Protein AF-A0A7R8ZXK1-F1 (afdb_monomer_lite)

InterPro domains:
  IPR000630 Small ribosomal subunit protein uS8 [MF_01302_B] (2-132)
  IPR000630 Small ribosomal subunit protein uS8 [NF001109] (1-127)
  IPR000630 Small ribosomal subunit protein uS8 [PF00410] (5-125)
  IPR000702 Large ribosomal subunit protein uL6-like [PTHR11655] (122-286)
  IPR002358 Large ribosomal subunit protein uL6, conserved site [PS00525] (265-273)
  IPR019906 Large ribosomal subunit protein uL6, bacteria [PR00059] (183-208)
  IPR019906 Large ribosomal subunit protein uL6, bacteria [PR00059] (211-227)
  IPR019906 Large ribosomal subunit protein uL6, bacteria [PR00059] (252-273)
  IPR019906 Large ribosomal subunit protein uL6, bacteria [TIGR03654] (122-287)
  IPR020040 Large ribosomal subunit protein uL6, alpha-beta domain [PF00347] (203-275)
  IPR035987 Small ribosomal subunit protein uS8 superfamily [SSF56047] (2-124)
  IPR036789 Large ribosomal subunit protein uL6-like, alpha-beta domain superfamily [G3DSA:3.90.930.12] (129-194)
  IPR036789 Large ribosomal subunit protein uL6-like, alpha-beta domain superfamily [G3DSA:3.90.930.12] (195-290)
  IPR036789 Large ribosomal subunit protein uL6-like, alpha-beta domain superfamily [SSF56053] (125-194)
  IPR036789 Large 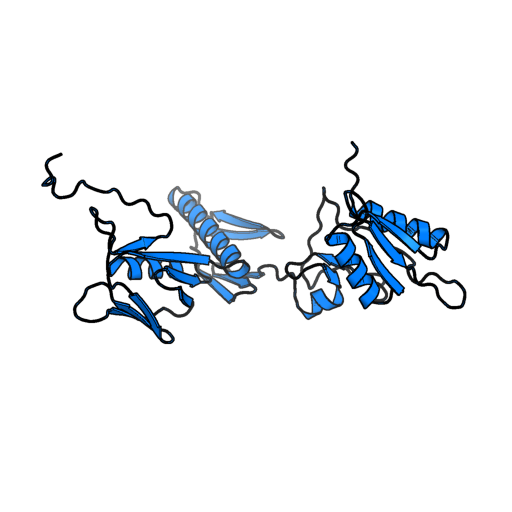ribosomal subunit protein uL6-like, alpha-beta domain superfamily [SSF56053] (195-287)
  IPR047863 Small ribosomal subunit protein uS8, conserved site [PS00053] (102-119)

Foldseek 3Di:
DPPDDQVQVVQVQVVVCLVVLPQKGKGFDDPQVVLVLVQCVVVPQFVDWDWAPPDPRTIIMTGGDADPVRHHSDPDDDDDADPVRGDADFLVGDDDDPNPPDWDWDQFPVGIHTSVVCNVVSGRFQWDWDDDFQWIWTAADQGIDIDRADPQWDWDDDPPDIDIDGPDDDPVSVVSSVVVVVQVVLLNCLRYPWDKWKKFADDDVWWWDDDPQWIWTDQPDPDTDIDGQDPFWDWDDDTRMIMITGSHPVSSVVSLVVQCVVFPQDQARRGGMDTVPDDRNHDHDPPPDDD

Radius of gyration: 28.21 Å; chains: 1; bounding box: 65×59×90 Å

Secondary structure (DSSP, 8-state):
-----HHHHHHHHHHHHHHHT-SEEEEE--HHHHHHHHHHHHTTSEEEEEEE--SSS-EEEEEE-B-TTS-BS-------SBTTB-----GGGPPPSGGGTS--EEEETTEEEEHHHHHHHTTT-PPEEEEETTEEEEEETTEEEEEEPPTTEEEEEETTEEEEEESS--HHHHHHHHHHHHHHHHHHHHHHT-EEEEEEEESTT-EEEEETTEEEEESS-SS-EEEEPPTTEEEEEETTEEEEEES-HHHHHHHHHHHHHHSPPPTTT--EEEETTPPP-PPP-------

pLDDT: mean 86.41, std 9.02, range [41.22, 95.56]

Structure (mmCIF, N/CA/C/O backbone):
data_AF-A0A7R8ZXK1-F1
#
_entry.id   AF-A0A7R8ZXK1-F1
#
loop_
_atom_site.group_PDB
_atom_site.id
_atom_site.type_symbol
_atom_site.label_atom_id
_atom_site.label_alt_id
_atom_site.label_comp_id
_atom_site.label_asym_id
_atom_site.label_entity_id
_atom_site.label_seq_id
_atom_site.pdbx_PDB_ins_code
_atom_site.Cartn_x
_atom_site.Cartn_y
_atom_site.Cartn_z
_atom_site.occupancy
_atom_site.B_iso_or_equiv
_atom_site.auth_seq_id
_atom_site.auth_comp_id
_atom_site.auth_asym_id
_atom_site.auth_atom_id
_atom_site.pdbx_PDB_model_num
ATOM 1 N N . MET A 1 1 ? 36.211 -1.590 -0.448 1.00 42.12 1 MET A N 1
ATOM 2 C CA . MET A 1 1 ? 35.790 -2.501 -1.535 1.00 42.12 1 MET A CA 1
ATOM 3 C C . MET A 1 1 ? 34.908 -1.707 -2.474 1.00 42.12 1 MET A C 1
ATOM 5 O O . MET A 1 1 ? 33.928 -1.139 -2.007 1.00 42.12 1 MET A O 1
ATOM 9 N N . SER A 1 2 ? 35.313 -1.549 -3.735 1.00 42.03 2 SER A N 1
ATOM 10 C CA . SER A 1 2 ? 34.561 -0.763 -4.714 1.00 42.03 2 SER A CA 1
ATOM 11 C C . SER A 1 2 ? 33.146 -1.324 -4.837 1.00 42.03 2 SER A C 1
ATOM 13 O O . SER A 1 2 ? 32.947 -2.533 -4.950 1.00 42.03 2 SER A O 1
ATOM 15 N N . MET A 1 3 ? 32.162 -0.432 -4.748 1.00 53.91 3 MET A N 1
ATOM 16 C CA . MET A 1 3 ? 30.736 -0.720 -4.859 1.00 53.91 3 MET A CA 1
ATOM 17 C C . MET A 1 3 ? 30.425 -1.121 -6.312 1.00 53.91 3 MET A C 1
ATOM 19 O O . MET A 1 3 ? 29.898 -0.333 -7.091 1.00 53.91 3 MET A O 1
ATOM 23 N N . SER A 1 4 ? 30.862 -2.320 -6.706 1.00 69.69 4 SER A N 1
ATOM 24 C CA . SER A 1 4 ? 30.643 -2.879 -8.036 1.00 69.69 4 SER A CA 1
ATOM 25 C C . SER A 1 4 ? 29.190 -3.297 -8.150 1.00 69.69 4 SER A C 1
ATOM 27 O O . SER A 1 4 ? 28.673 -4.078 -7.353 1.00 69.69 4 SER A O 1
ATOM 29 N N . ASP A 1 5 ? 28.516 -2.718 -9.126 1.00 83.19 5 ASP A N 1
ATOM 30 C CA . ASP A 1 5 ? 27.100 -2.899 -9.343 1.00 83.19 5 ASP A CA 1
ATOM 31 C C . ASP A 1 5 ? 26.813 -4.294 -9.948 1.00 83.19 5 ASP A C 1
ATOM 33 O O . ASP A 1 5 ? 27.159 -4.535 -11.111 1.00 83.19 5 ASP A O 1
ATOM 37 N N . PRO A 1 6 ? 26.167 -5.231 -9.218 1.00 86.44 6 PRO A N 1
ATOM 38 C CA . PRO A 1 6 ? 26.152 -6.648 -9.593 1.00 86.44 6 PRO A CA 1
ATOM 39 C C . PRO A 1 6 ? 25.502 -6.959 -10.945 1.00 86.44 6 PRO A C 1
ATOM 41 O O . PRO A 1 6 ? 25.914 -7.911 -11.609 1.00 86.44 6 PRO A O 1
ATOM 44 N N . LEU A 1 7 ? 24.489 -6.192 -11.378 1.00 89.50 7 LEU A N 1
ATOM 45 C CA . LEU A 1 7 ? 23.907 -6.396 -12.715 1.00 89.50 7 LEU A CA 1
ATOM 46 C C . LEU A 1 7 ? 24.786 -5.779 -13.804 1.00 89.50 7 LEU A C 1
ATOM 48 O O . LEU A 1 7 ? 24.830 -6.309 -14.903 1.00 89.50 7 LEU A O 1
ATOM 52 N N . ALA A 1 8 ? 25.507 -4.688 -13.523 1.00 89.69 8 ALA A N 1
ATOM 53 C CA . ALA A 1 8 ? 26.425 -4.121 -14.510 1.00 89.69 8 ALA A CA 1
ATOM 54 C C . ALA A 1 8 ? 27.572 -5.102 -14.807 1.00 89.69 8 ALA A C 1
ATOM 56 O O . ALA A 1 8 ? 27.928 -5.276 -15.971 1.00 89.69 8 ALA A O 1
ATOM 57 N N . ASP A 1 9 ? 28.072 -5.803 -13.781 1.00 90.81 9 ASP A N 1
ATOM 58 C CA . ASP A 1 9 ? 29.024 -6.911 -13.938 1.00 90.81 9 ASP A CA 1
ATOM 59 C C . ASP A 1 9 ? 28.447 -8.029 -14.824 1.00 90.81 9 ASP A C 1
ATOM 61 O O . ASP A 1 9 ? 29.069 -8.407 -15.814 1.00 90.81 9 ASP A O 1
ATOM 65 N N . MET A 1 10 ? 27.213 -8.482 -14.558 1.00 92.75 10 MET A N 1
ATOM 66 C CA . MET A 1 10 ? 26.534 -9.490 -15.389 1.00 92.75 10 MET A CA 1
ATOM 67 C C . MET A 1 10 ? 26.476 -9.084 -16.870 1.00 92.75 10 MET A C 1
ATOM 69 O O . MET A 1 10 ? 26.880 -9.857 -17.738 1.00 92.75 10 MET A O 1
ATOM 73 N N . LEU A 1 11 ? 26.001 -7.870 -17.168 1.00 92.81 11 LEU A N 1
ATOM 74 C CA . LEU A 1 11 ? 25.864 -7.396 -18.550 1.00 92.81 11 LEU A CA 1
ATOM 75 C C . LEU A 1 11 ? 27.229 -7.223 -19.230 1.00 92.81 11 LEU A C 1
ATOM 77 O O . LEU A 1 11 ? 27.359 -7.488 -20.423 1.00 92.81 11 LEU A O 1
ATOM 81 N N . THR A 1 12 ? 28.251 -6.810 -18.477 1.00 92.56 12 THR A N 1
ATOM 82 C CA . THR A 1 12 ? 29.617 -6.655 -18.9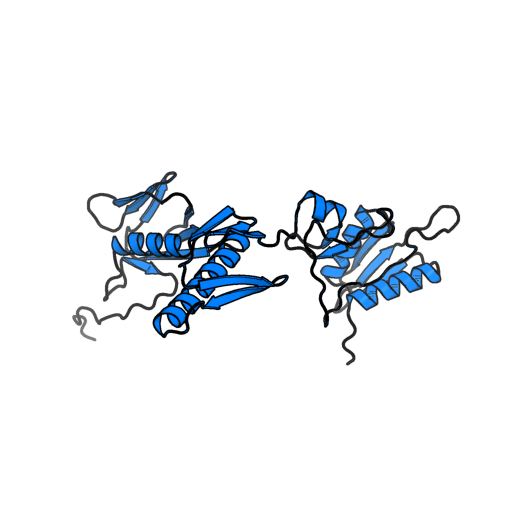96 1.00 92.56 12 THR A CA 1
ATOM 83 C C . THR A 1 12 ? 30.236 -8.010 -19.332 1.00 92.56 12 THR A C 1
ATOM 85 O O . THR A 1 12 ? 30.806 -8.159 -20.408 1.00 92.56 12 THR A O 1
ATOM 88 N N . ARG A 1 13 ? 30.067 -9.024 -18.472 1.00 93.44 13 ARG A N 1
ATOM 89 C CA . ARG A 1 13 ? 30.531 -10.394 -18.749 1.00 93.44 13 ARG A CA 1
ATOM 90 C C . ARG A 1 13 ? 29.870 -10.984 -19.989 1.00 93.44 13 ARG A C 1
ATOM 92 O O . ARG A 1 13 ? 30.569 -11.543 -20.825 1.00 93.44 13 ARG A O 1
ATOM 99 N N . ILE A 1 14 ? 28.555 -10.806 -20.140 1.00 93.69 14 ILE A N 1
ATOM 100 C CA . ILE A 1 14 ? 27.822 -11.244 -21.338 1.00 93.69 14 ILE A CA 1
ATOM 101 C C . ILE A 1 14 ? 28.360 -10.527 -22.581 1.00 93.69 14 ILE A C 1
ATOM 103 O O . ILE A 1 14 ? 28.681 -11.183 -23.566 1.00 93.69 14 ILE A O 1
ATOM 107 N N . ARG A 1 15 ? 28.526 -9.199 -22.533 1.00 93.50 15 ARG A N 1
ATOM 108 C CA . ARG A 1 15 ? 29.061 -8.420 -23.661 1.00 93.50 15 ARG A CA 1
ATOM 109 C C . ARG A 1 15 ? 30.454 -8.895 -24.079 1.00 93.50 15 ARG A C 1
ATOM 111 O O . ARG A 1 15 ? 30.697 -9.107 -25.263 1.00 93.50 15 ARG A O 1
ATOM 118 N N . ASN A 1 16 ? 31.352 -9.084 -23.114 1.00 93.69 16 ASN A N 1
ATOM 119 C CA . ASN A 1 16 ? 32.718 -9.532 -23.379 1.00 93.69 16 ASN A CA 1
ATOM 120 C C . ASN A 1 16 ? 32.738 -10.957 -23.945 1.00 93.69 16 ASN A C 1
ATOM 122 O O . ASN A 1 16 ? 33.477 -11.232 -24.886 1.00 93.69 16 ASN A O 1
ATOM 126 N N . ALA A 1 17 ? 31.900 -11.849 -23.416 1.00 91.62 17 ALA A N 1
ATOM 127 C CA . ALA A 1 17 ? 31.787 -13.213 -23.914 1.00 91.62 17 ALA A CA 1
ATOM 128 C C . ALA A 1 17 ? 31.248 -13.279 -25.346 1.00 91.62 17 ALA A C 1
ATOM 130 O O . ALA A 1 17 ? 31.768 -14.053 -26.143 1.00 91.62 17 ALA A O 1
ATOM 131 N N . VAL A 1 18 ? 30.272 -12.435 -25.695 1.00 92.06 18 VAL A N 1
ATOM 132 C CA . VAL A 1 18 ? 29.771 -12.315 -27.073 1.00 92.06 18 VAL A CA 1
ATOM 133 C C . VAL A 1 18 ? 30.869 -11.807 -28.012 1.00 92.06 18 VAL A C 1
ATOM 135 O O . VAL A 1 18 ? 31.038 -12.348 -29.101 1.00 92.06 18 VAL A O 1
ATOM 138 N N . MET A 1 19 ? 31.656 -10.815 -27.581 1.00 89.12 19 MET A N 1
ATOM 139 C CA . MET A 1 19 ? 32.766 -10.268 -28.372 1.00 89.12 19 MET A CA 1
ATOM 140 C C . MET A 1 19 ? 33.849 -11.318 -28.670 1.00 89.12 19 MET A C 1
ATOM 142 O O . MET A 1 19 ? 34.399 -11.340 -29.767 1.00 89.12 19 MET A O 1
ATOM 146 N N . VAL A 1 20 ? 34.128 -12.202 -27.707 1.00 90.50 20 VAL A N 1
ATOM 147 C CA . VAL A 1 20 ? 35.114 -13.295 -27.830 1.00 90.50 20 VAL A CA 1
ATOM 148 C C . VAL A 1 20 ? 34.492 -14.586 -28.401 1.00 90.50 20 VAL A C 1
ATOM 150 O O . VAL A 1 20 ? 35.210 -15.532 -28.705 1.00 90.50 20 VAL A O 1
ATOM 153 N N . LYS A 1 21 ? 33.169 -14.615 -28.618 1.00 88.75 21 LYS A N 1
ATOM 154 C CA . LYS A 1 21 ? 32.380 -15.764 -29.104 1.00 88.75 21 LYS A CA 1
ATOM 155 C C . LYS A 1 21 ? 32.416 -17.003 -28.200 1.00 88.75 21 LYS A C 1
ATOM 157 O O . LYS A 1 21 ? 32.435 -18.131 -28.685 1.00 88.75 21 LYS A O 1
ATOM 162 N N . PHE A 1 22 ? 32.394 -16.817 -26.882 1.00 90.88 22 PHE A N 1
ATOM 163 C CA . PHE A 1 22 ? 32.249 -17.946 -25.959 1.00 90.88 22 PHE A CA 1
ATOM 164 C C . PHE A 1 22 ? 30.826 -18.499 -25.940 1.00 90.88 22 PHE A C 1
ATOM 166 O O . PHE A 1 22 ? 29.850 -17.754 -25.995 1.00 90.88 22 PHE A O 1
ATOM 173 N N . GLU A 1 23 ? 30.703 -19.816 -25.799 1.00 90.38 23 GLU A N 1
ATOM 174 C CA . GLU A 1 23 ? 29.407 -20.501 -25.719 1.00 90.38 23 GLU A CA 1
ATOM 175 C C . GLU A 1 23 ? 28.757 -20.373 -24.337 1.00 90.38 23 GLU A C 1
ATOM 177 O O . GLU A 1 23 ? 27.533 -20.367 -24.225 1.00 90.38 23 GLU A O 1
ATOM 182 N N . ARG A 1 24 ? 29.563 -20.222 -23.278 1.00 93.88 24 ARG A N 1
ATOM 183 C CA . ARG A 1 24 ? 29.101 -20.194 -21.886 1.00 93.88 24 ARG A CA 1
ATOM 184 C C . ARG A 1 24 ? 29.724 -19.049 -21.095 1.00 93.88 24 ARG A C 1
ATOM 186 O O . ARG A 1 24 ? 30.901 -18.735 -21.258 1.00 93.88 24 ARG A O 1
ATOM 193 N N . VAL A 1 25 ? 28.932 -18.464 -20.196 1.00 93.94 25 VAL A N 1
ATOM 194 C CA . VAL A 1 25 ? 29.355 -17.412 -19.261 1.00 93.94 25 VAL A CA 1
ATOM 195 C C . VAL A 1 25 ? 28.939 -17.765 -17.844 1.00 93.94 25 VAL A C 1
ATOM 197 O O . VAL A 1 25 ? 27.758 -17.995 -17.591 1.00 93.94 25 VAL A O 1
ATOM 200 N N . ASP A 1 26 ? 29.891 -17.725 -16.916 1.00 92.75 26 ASP A N 1
ATOM 201 C CA . ASP A 1 26 ? 29.647 -17.985 -15.498 1.00 92.75 26 ASP A CA 1
ATOM 202 C C . ASP A 1 26 ? 29.669 -16.686 -14.674 1.00 92.75 26 ASP A C 1
ATOM 204 O O . ASP A 1 26 ? 30.560 -15.830 -14.782 1.00 92.75 26 ASP A O 1
ATOM 208 N N . ILE A 1 27 ? 28.634 -16.509 -13.853 1.00 92.81 27 ILE A N 1
ATOM 209 C CA . ILE A 1 27 ? 28.341 -15.270 -13.126 1.00 92.81 27 ILE A CA 1
ATOM 210 C C . ILE A 1 27 ? 27.901 -15.624 -11.696 1.00 92.81 27 ILE A C 1
ATOM 212 O O . ILE A 1 27 ? 27.159 -16.584 -11.523 1.00 92.81 27 ILE A O 1
ATOM 216 N N . PRO A 1 28 ? 28.264 -14.853 -10.654 1.00 91.56 28 PRO A N 1
ATOM 217 C CA . PRO A 1 28 ? 27.752 -15.090 -9.302 1.00 91.56 28 PRO A CA 1
ATOM 218 C C . PRO A 1 28 ? 26.224 -14.981 -9.246 1.00 91.56 28 PRO A C 1
ATOM 220 O O . PRO A 1 28 ? 25.661 -14.001 -9.765 1.00 91.56 28 PRO A O 1
ATOM 223 N N . LYS A 1 29 ? 25.564 -15.956 -8.610 1.00 91.81 29 LYS A N 1
ATOM 224 C CA . LYS A 1 29 ? 24.100 -16.051 -8.527 1.00 91.81 29 LYS A CA 1
ATOM 225 C C . LYS A 1 29 ? 23.507 -14.876 -7.739 1.00 91.81 29 LYS A C 1
ATOM 227 O O . LYS A 1 29 ? 24.046 -14.390 -6.751 1.00 91.81 29 LYS A O 1
ATOM 232 N N . SER A 1 30 ? 22.363 -14.391 -8.213 1.00 90.50 30 SER A N 1
ATOM 233 C CA . SER A 1 30 ? 21.513 -13.405 -7.539 1.00 90.50 30 SER A CA 1
ATOM 234 C C . SER A 1 30 ? 20.100 -13.538 -8.097 1.00 90.50 30 SER A C 1
ATOM 236 O O . SER A 1 30 ? 19.951 -13.734 -9.302 1.00 90.50 30 SER A O 1
ATOM 238 N N . ASN A 1 31 ? 19.070 -13.397 -7.259 1.00 89.75 31 ASN A N 1
ATOM 239 C CA . ASN A 1 31 ? 17.670 -13.569 -7.674 1.00 89.75 31 ASN A CA 1
ATOM 240 C C . ASN A 1 31 ? 17.313 -12.686 -8.879 1.00 89.75 31 ASN A C 1
ATOM 242 O O . ASN A 1 31 ? 16.729 -13.156 -9.848 1.00 89.75 31 ASN A O 1
ATOM 246 N N . THR A 1 32 ? 17.761 -11.428 -8.875 1.00 90.44 32 THR A N 1
ATOM 247 C CA . THR A 1 32 ? 17.543 -10.494 -9.988 1.00 90.44 32 THR A CA 1
ATOM 248 C C . THR A 1 32 ? 18.235 -10.954 -11.277 1.00 90.44 32 THR A C 1
ATOM 250 O O . THR A 1 32 ? 17.675 -10.804 -12.356 1.00 90.44 32 THR A O 1
ATOM 253 N N . LYS A 1 33 ? 19.437 -11.545 -11.190 1.00 92.25 33 LYS A N 1
ATOM 254 C CA . LYS A 1 33 ? 20.168 -12.064 -12.362 1.00 92.25 33 LYS A CA 1
ATOM 255 C C . LYS A 1 33 ? 19.504 -13.313 -12.942 1.00 92.25 33 LYS A C 1
ATOM 257 O O . LYS A 1 33 ? 19.451 -13.457 -14.158 1.00 92.25 33 LYS A O 1
ATOM 262 N N . VAL A 1 34 ? 18.992 -14.188 -12.075 1.00 93.50 34 VAL A N 1
ATOM 263 C CA . VAL A 1 34 ? 18.250 -15.393 -12.477 1.00 93.50 34 VAL A CA 1
ATOM 264 C C . VAL A 1 34 ? 16.970 -15.004 -13.215 1.00 93.50 34 VAL A C 1
ATOM 266 O O . VAL A 1 34 ? 16.707 -15.535 -14.288 1.00 93.50 34 VAL A O 1
ATOM 269 N N . GLU A 1 35 ? 16.226 -14.021 -12.704 1.00 93.44 35 GLU A N 1
ATOM 270 C CA . GLU A 1 35 ? 15.028 -13.501 -13.375 1.00 93.44 35 GLU A CA 1
ATOM 271 C C . GLU A 1 35 ? 15.343 -12.842 -14.727 1.00 93.44 35 GLU A C 1
ATOM 273 O O . GLU A 1 35 ? 14.633 -13.065 -15.702 1.00 93.44 35 GLU A O 1
ATOM 278 N N . ILE A 1 36 ? 16.443 -12.089 -14.839 1.00 93.94 36 ILE A N 1
ATOM 279 C CA . ILE A 1 36 ? 16.880 -11.545 -16.137 1.00 93.94 36 ILE A CA 1
ATOM 280 C C . ILE A 1 36 ? 17.239 -12.675 -17.111 1.00 93.94 36 ILE A C 1
ATOM 282 O O . ILE A 1 36 ? 16.862 -12.612 -18.278 1.00 93.94 36 ILE A O 1
ATOM 286 N N . ALA A 1 37 ? 17.935 -13.720 -16.653 1.00 93.88 37 ALA A N 1
ATOM 287 C CA . ALA A 1 37 ? 18.256 -14.877 -17.490 1.00 93.88 37 ALA A CA 1
ATOM 288 C C . ALA A 1 37 ? 16.991 -15.624 -17.949 1.00 93.88 37 ALA A C 1
ATOM 290 O O . ALA A 1 37 ? 16.919 -16.037 -19.106 1.00 93.88 37 ALA A O 1
ATOM 291 N N . ARG A 1 38 ? 15.966 -15.727 -17.090 1.00 95.19 38 ARG A N 1
ATOM 292 C CA . ARG A 1 38 ? 14.646 -16.256 -17.462 1.00 95.19 38 ARG A CA 1
ATOM 293 C C . ARG A 1 38 ? 14.036 -15.462 -18.615 1.00 95.19 38 ARG A C 1
ATOM 295 O O . ARG A 1 38 ? 13.711 -16.055 -19.639 1.00 95.19 38 ARG A O 1
ATOM 302 N N . VAL A 1 39 ? 13.968 -14.136 -18.486 1.00 93.56 39 VAL A N 1
ATOM 303 C CA . VAL A 1 39 ? 13.417 -13.251 -19.528 1.00 93.56 39 VAL A CA 1
ATOM 304 C C . VAL A 1 39 ? 14.212 -13.350 -20.837 1.00 93.56 39 VAL A C 1
ATOM 306 O O . VAL A 1 39 ? 13.626 -13.463 -21.909 1.00 93.56 39 VAL A O 1
ATOM 309 N N . LEU A 1 40 ? 15.548 -13.376 -20.771 1.00 93.62 40 LEU A N 1
ATOM 310 C CA . LEU A 1 40 ? 16.394 -13.528 -21.963 1.00 93.62 40 LEU A CA 1
ATOM 311 C C . LEU A 1 40 ? 16.172 -14.867 -22.682 1.00 93.62 40 LEU A C 1
ATOM 313 O O . LEU A 1 40 ? 16.288 -14.926 -23.907 1.00 93.62 40 LEU A O 1
ATOM 317 N N . LYS A 1 41 ? 15.879 -15.938 -21.935 1.00 94.56 41 LYS A N 1
ATOM 318 C CA . LYS A 1 41 ? 15.564 -17.257 -22.496 1.00 94.56 41 LYS A CA 1
ATOM 319 C C . LYS A 1 41 ? 14.180 -17.268 -23.144 1.00 94.56 41 LYS A C 1
ATOM 321 O O . LYS A 1 41 ? 14.045 -17.792 -24.243 1.00 94.56 41 LYS A O 1
ATOM 326 N N . GLU A 1 42 ? 13.178 -16.697 -22.478 1.00 92.38 42 GLU A N 1
ATOM 327 C CA . GLU A 1 42 ? 11.798 -16.608 -22.983 1.00 92.38 42 GLU A CA 1
ATOM 328 C C . GLU A 1 42 ? 11.727 -15.850 -24.316 1.00 92.38 42 GLU A C 1
ATOM 330 O O . GLU A 1 42 ? 11.073 -16.307 -25.248 1.00 92.38 42 GLU A O 1
ATOM 335 N N . GLU A 1 43 ? 12.474 -14.754 -24.441 1.00 90.69 43 GLU A N 1
ATOM 336 C CA . GLU A 1 43 ? 12.566 -13.959 -25.675 1.00 90.69 43 GLU A CA 1
ATOM 337 C C . GLU A 1 43 ? 13.559 -14.550 -26.705 1.00 90.69 43 GLU A C 1
ATOM 339 O O . GLU A 1 43 ? 13.720 -14.026 -27.805 1.00 90.69 43 GLU A O 1
ATOM 344 N N . GLY A 1 44 ? 14.236 -15.657 -26.375 1.00 90.75 44 GLY A N 1
ATOM 345 C CA . GLY A 1 44 ? 15.072 -16.417 -27.310 1.00 90.75 44 GLY A CA 1
ATOM 346 C C . GLY A 1 44 ? 16.461 -15.837 -27.607 1.00 90.75 44 GLY A C 1
ATOM 347 O O . GLY A 1 44 ? 17.078 -16.248 -28.597 1.00 90.75 44 GLY A O 1
ATOM 348 N N . TYR A 1 45 ? 16.964 -14.926 -26.764 1.00 91.19 45 TYR A N 1
ATOM 349 C CA . TYR A 1 45 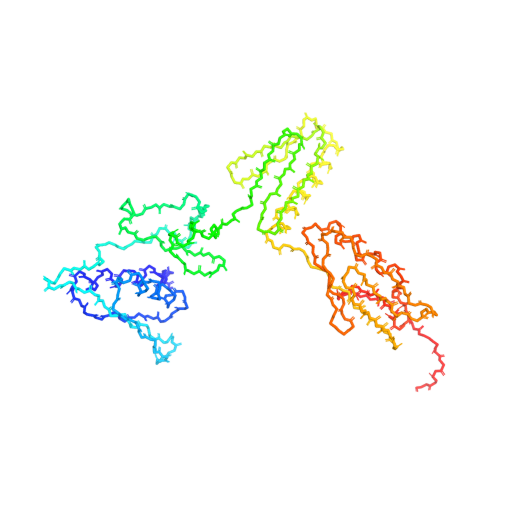? 18.308 -14.334 -26.873 1.00 91.19 45 TYR A CA 1
ATOM 350 C C . TYR A 1 45 ? 19.423 -15.258 -26.361 1.00 91.19 45 TYR A C 1
ATOM 352 O O . TYR A 1 45 ? 20.572 -15.133 -26.785 1.00 91.19 45 TYR A O 1
ATOM 360 N N . ILE A 1 46 ? 19.096 -16.186 -25.458 1.00 93.94 46 ILE A N 1
ATOM 361 C CA . ILE A 1 46 ? 20.012 -17.215 -24.942 1.00 93.94 46 ILE A CA 1
ATOM 362 C C . ILE A 1 46 ? 19.412 -18.608 -25.155 1.00 93.94 46 ILE A C 1
ATOM 364 O O . ILE A 1 46 ? 18.192 -18.749 -25.235 1.00 93.94 46 ILE A O 1
ATOM 368 N N . ASN A 1 47 ? 20.253 -19.641 -25.230 1.00 93.00 47 ASN A N 1
ATOM 369 C CA . ASN A 1 47 ? 19.780 -21.021 -25.391 1.00 93.00 47 ASN A CA 1
ATOM 370 C C . ASN A 1 47 ? 19.220 -21.562 -24.075 1.00 93.00 47 ASN A C 1
ATOM 372 O O . ASN A 1 47 ? 18.089 -22.049 -23.999 1.00 93.00 47 ASN A O 1
ATOM 376 N N . SER A 1 48 ? 20.018 -21.469 -23.013 1.00 94.19 48 SER A N 1
ATOM 377 C CA . SER A 1 48 ? 19.633 -21.948 -21.695 1.00 94.19 48 SER A CA 1
ATOM 378 C C . SER A 1 48 ? 20.419 -21.239 -20.590 1.00 94.19 48 SER A C 1
ATOM 380 O O . SER A 1 48 ? 21.386 -20.518 -20.842 1.00 94.19 48 SER A O 1
ATOM 382 N N . TYR A 1 49 ? 19.976 -21.418 -19.349 1.00 95.56 49 TYR A N 1
ATOM 383 C CA . TYR A 1 49 ? 20.746 -21.043 -18.171 1.00 95.56 49 TYR A CA 1
ATOM 384 C C . TYR A 1 49 ? 20.626 -22.145 -17.120 1.00 95.56 49 TYR A C 1
ATOM 386 O O . TYR A 1 49 ? 19.598 -22.823 -17.030 1.00 95.56 49 TYR A O 1
ATOM 394 N N . ARG A 1 50 ? 21.677 -22.320 -16.320 1.00 94.44 50 ARG A N 1
ATOM 395 C CA . ARG A 1 50 ? 21.731 -23.259 -15.198 1.00 94.44 50 ARG A CA 1
ATOM 396 C C . ARG A 1 50 ? 22.112 -22.516 -13.929 1.00 94.44 50 ARG A C 1
ATOM 398 O O . ARG A 1 50 ? 22.971 -21.637 -13.947 1.00 94.44 50 ARG A O 1
ATOM 405 N N . VAL A 1 51 ? 21.469 -22.886 -12.830 1.00 93.25 51 VAL A N 1
ATOM 406 C CA . VAL A 1 51 ? 21.763 -22.359 -11.498 1.00 93.25 51 VAL A CA 1
ATOM 407 C C . VAL A 1 51 ? 22.421 -23.478 -10.703 1.00 93.25 51 VAL A C 1
ATOM 409 O O . VAL A 1 51 ? 21.835 -24.547 -10.564 1.00 93.25 51 VAL A O 1
ATOM 412 N N . SER A 1 52 ? 23.632 -23.232 -10.217 1.00 91.44 52 SER A N 1
ATOM 413 C CA . SER A 1 52 ? 24.349 -24.105 -9.290 1.00 91.44 52 SER A CA 1
ATOM 414 C C . SER A 1 52 ? 24.465 -23.411 -7.937 1.00 91.44 52 SER A C 1
ATOM 416 O O . SER A 1 52 ? 24.739 -22.211 -7.872 1.00 91.44 52 SER A O 1
ATOM 418 N N . ASP A 1 53 ? 24.272 -24.165 -6.860 1.00 86.31 53 ASP A N 1
ATOM 419 C CA . ASP A 1 53 ? 24.449 -23.697 -5.481 1.00 86.31 53 ASP A CA 1
ATOM 420 C C . ASP A 1 53 ? 25.834 -24.051 -4.917 1.00 86.31 53 ASP A C 1
ATOM 422 O O . ASP A 1 53 ? 26.068 -23.977 -3.714 1.00 86.31 53 ASP A O 1
ATOM 426 N N . GLU A 1 54 ? 26.779 -24.412 -5.787 1.00 81.00 54 GLU A N 1
ATOM 427 C CA . GLU A 1 54 ? 28.157 -24.678 -5.387 1.00 81.00 54 GLU A CA 1
ATOM 428 C C . GLU A 1 54 ? 28.881 -23.378 -4.992 1.00 81.00 54 GLU A C 1
ATOM 430 O O . GLU A 1 54 ? 28.993 -22.426 -5.773 1.00 81.00 54 GLU A O 1
ATOM 435 N N . GLY A 1 55 ? 29.384 -23.349 -3.754 1.00 79.12 55 GLY A N 1
ATOM 436 C CA . GLY A 1 55 ? 30.109 -22.223 -3.161 1.00 79.12 55 GLY A CA 1
ATOM 437 C C . GLY A 1 55 ? 29.237 -21.272 -2.320 1.00 79.12 55 GLY A C 1
ATOM 438 O O . GLY A 1 55 ? 28.021 -21.416 -2.250 1.00 79.12 55 GLY A O 1
ATOM 439 N N . PRO A 1 56 ? 29.840 -20.258 -1.669 1.00 78.81 56 PRO A N 1
ATOM 440 C CA . PRO A 1 56 ? 29.146 -19.392 -0.707 1.00 78.81 56 PRO A CA 1
ATOM 441 C C . PRO A 1 56 ? 28.073 -18.470 -1.314 1.00 78.81 56 PRO A C 1
ATOM 443 O O . PRO A 1 56 ? 27.225 -17.966 -0.583 1.00 78.81 56 PRO A O 1
ATOM 446 N N . GLN A 1 57 ? 28.104 -18.217 -2.627 1.00 78.12 57 GLN A N 1
ATOM 447 C CA . GLN A 1 57 ? 27.121 -17.371 -3.323 1.00 78.12 57 GLN A CA 1
ATOM 448 C C . GLN A 1 57 ? 26.370 -18.092 -4.453 1.00 78.12 57 GLN A C 1
ATOM 450 O O . GLN A 1 57 ? 25.412 -17.523 -4.969 1.00 78.12 57 GLN A O 1
ATOM 455 N N . GLY A 1 58 ? 26.766 -19.316 -4.826 1.00 87.44 58 GLY A N 1
ATOM 456 C CA . GLY A 1 58 ? 26.260 -20.024 -6.007 1.00 87.44 58 GLY A CA 1
ATOM 457 C C . GLY A 1 58 ? 26.665 -19.379 -7.343 1.00 87.44 58 GLY A C 1
ATOM 458 O O . GLY A 1 58 ? 27.068 -18.213 -7.417 1.00 87.44 58 GLY A O 1
ATOM 459 N N . THR A 1 59 ? 26.521 -20.131 -8.434 1.00 91.25 59 THR A N 1
ATOM 460 C CA . THR A 1 59 ? 26.910 -19.719 -9.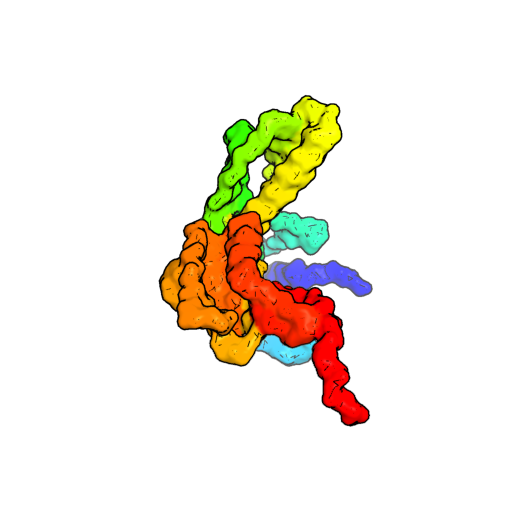792 1.00 91.25 59 THR A CA 1
ATOM 461 C C . THR A 1 59 ? 25.728 -19.824 -10.758 1.00 91.25 59 THR A C 1
ATOM 463 O O . THR A 1 59 ? 25.001 -20.813 -10.782 1.00 91.25 59 THR A O 1
ATOM 466 N N . LEU A 1 60 ? 25.528 -18.786 -11.566 1.00 93.75 60 LEU A N 1
ATOM 467 C CA . LEU A 1 60 ? 24.612 -18.735 -12.699 1.00 93.75 60 LEU A CA 1
ATOM 468 C C . LEU A 1 60 ? 25.426 -18.887 -13.986 1.00 93.75 60 LEU A C 1
ATOM 470 O O . LEU A 1 60 ? 26.225 -18.012 -14.322 1.00 93.75 60 LEU A O 1
ATOM 474 N N . SER A 1 61 ? 25.188 -19.976 -14.706 1.00 94.31 61 SER A N 1
ATOM 475 C CA . SER A 1 61 ? 25.815 -20.271 -15.992 1.00 94.31 61 SER A 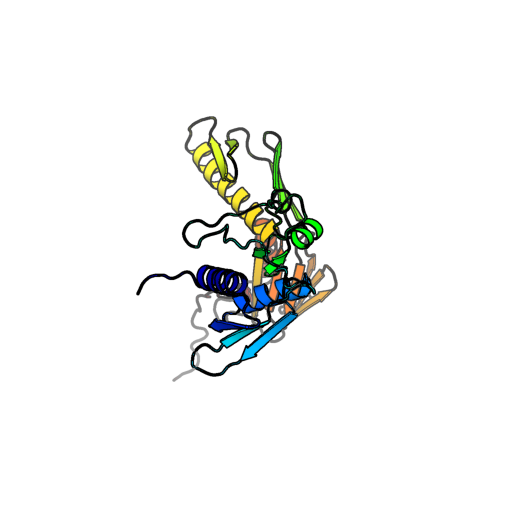CA 1
ATOM 476 C C . SER A 1 61 ? 24.828 -20.004 -17.120 1.00 94.31 61 SER A C 1
ATOM 478 O O . SER A 1 61 ? 23.729 -20.555 -17.114 1.00 94.31 61 SER A O 1
ATOM 480 N N . ILE A 1 62 ? 25.201 -19.160 -18.077 1.00 95.00 62 ILE A N 1
ATOM 481 C CA . ILE A 1 62 ? 24.364 -18.759 -19.215 1.00 95.00 62 ILE A CA 1
ATOM 482 C C . ILE A 1 62 ? 24.985 -19.309 -20.496 1.00 95.00 62 ILE A C 1
ATOM 484 O O . ILE A 1 62 ? 26.161 -19.064 -20.755 1.00 95.00 62 ILE A O 1
ATOM 488 N N . GLU A 1 63 ? 24.193 -20.016 -21.297 1.00 95.25 63 GLU A N 1
ATOM 489 C CA . GLU A 1 63 ? 24.583 -20.512 -22.619 1.00 95.25 63 GLU A CA 1
ATOM 490 C C . GLU A 1 63 ? 24.128 -19.519 -23.697 1.00 95.25 63 GLU A C 1
ATOM 492 O O . GLU A 1 63 ? 22.929 -19.292 -23.902 1.00 95.25 63 GLU A O 1
ATOM 497 N N . LEU A 1 64 ? 25.094 -18.902 -24.376 1.00 93.25 64 LEU A N 1
ATOM 498 C CA . LEU A 1 64 ? 24.856 -17.891 -25.401 1.00 93.25 64 LEU A CA 1
ATOM 499 C C . LEU A 1 64 ? 24.412 -18.536 -26.716 1.00 93.25 64 LEU A C 1
ATOM 501 O O . LEU A 1 64 ? 24.848 -19.626 -27.082 1.00 93.25 64 LEU A O 1
ATOM 505 N N . LYS A 1 65 ? 23.528 -17.842 -27.435 1.00 92.62 65 LYS A N 1
ATOM 506 C CA . LYS A 1 65 ? 22.999 -18.290 -28.722 1.00 92.62 65 LYS A CA 1
ATOM 507 C C . LYS A 1 65 ? 23.712 -17.582 -29.870 1.00 92.62 65 LYS A C 1
ATOM 509 O O . LYS A 1 65 ? 23.791 -16.352 -29.900 1.00 92.62 65 LYS A O 1
ATOM 514 N N . TYR A 1 66 ? 24.154 -18.371 -30.842 1.00 91.94 66 TYR A N 1
ATOM 515 C CA . TYR A 1 66 ? 24.758 -17.900 -32.085 1.00 91.94 66 TYR A CA 1
ATOM 516 C C . TYR A 1 66 ? 23.976 -18.440 -33.285 1.00 91.94 66 TYR A C 1
ATOM 518 O O . TYR A 1 66 ? 23.397 -19.526 -33.227 1.00 91.94 66 TYR A O 1
ATOM 526 N N . GLY A 1 67 ? 23.921 -17.660 -34.363 1.00 88.31 67 GLY A N 1
ATOM 527 C CA . GLY A 1 67 ? 23.317 -18.071 -35.626 1.00 88.31 67 GLY A CA 1
ATOM 528 C C . GLY A 1 67 ? 24.176 -19.093 -36.387 1.00 88.31 67 GLY A C 1
ATOM 529 O O . GLY A 1 67 ? 25.345 -19.294 -36.057 1.00 88.31 67 GLY A O 1
ATOM 530 N N . PRO A 1 68 ? 23.646 -19.693 -37.466 1.00 85.31 68 PRO A N 1
ATOM 531 C CA . PRO A 1 68 ? 24.337 -20.729 -38.246 1.00 85.31 68 PRO A CA 1
ATOM 532 C C . PRO A 1 68 ? 25.631 -20.242 -38.919 1.00 85.31 68 PRO A C 1
ATOM 534 O O . PRO A 1 68 ? 26.516 -21.040 -39.205 1.00 85.31 68 PRO A O 1
ATOM 537 N N . LYS A 1 69 ? 25.764 -18.929 -39.149 1.00 85.62 69 LYS A N 1
ATOM 538 C CA . LYS A 1 69 ? 26.974 -18.284 -39.690 1.00 85.62 69 LYS A CA 1
ATOM 539 C C . LYS A 1 69 ? 27.913 -17.735 -38.602 1.00 85.62 69 LYS A C 1
ATOM 541 O O . LYS A 1 69 ? 28.841 -16.993 -38.906 1.00 85.62 69 LYS A O 1
ATOM 546 N N . GLY A 1 70 ? 27.662 -18.056 -37.329 1.00 81.25 70 GLY A N 1
ATOM 547 C CA . GLY A 1 70 ? 28.426 -17.530 -36.192 1.00 81.25 70 GLY A CA 1
ATOM 548 C C . GLY A 1 70 ? 28.133 -16.060 -35.869 1.00 81.25 70 GLY A C 1
ATOM 549 O O . GLY A 1 70 ? 28.972 -15.385 -35.266 1.00 81.25 70 GLY A O 1
ATOM 550 N N . GLU A 1 71 ? 26.970 -15.561 -36.292 1.00 86.25 71 GLU A N 1
ATOM 551 C CA . GLU A 1 71 ? 26.451 -14.235 -35.948 1.00 86.25 71 GLU A CA 1
ATOM 552 C C . GLU A 1 71 ? 25.914 -14.240 -34.510 1.00 86.25 71 GLU A C 1
ATOM 554 O O . GLU A 1 71 ? 25.213 -15.166 -34.095 1.00 86.25 71 GLU A O 1
ATOM 559 N N . SER A 1 72 ? 26.244 -13.214 -33.729 1.00 87.56 72 SER A N 1
ATOM 560 C CA . SER A 1 72 ? 25.746 -13.055 -32.362 1.00 87.56 72 SER A CA 1
ATOM 561 C C . SER A 1 72 ? 24.303 -12.555 -32.359 1.00 87.56 72 SER A C 1
ATOM 563 O O . SER A 1 72 ? 24.016 -11.512 -32.944 1.00 87.56 72 SER A O 1
ATOM 565 N N . VAL A 1 73 ? 23.410 -13.240 -31.637 1.00 89.31 73 VAL A N 1
ATOM 566 C CA . VAL A 1 73 ? 22.007 -12.803 -31.479 1.00 89.31 73 VAL A CA 1
ATOM 567 C C . VAL A 1 73 ? 21.910 -11.526 -30.633 1.00 89.31 73 VAL A C 1
ATOM 569 O O . VAL A 1 73 ? 21.069 -10.666 -30.881 1.00 89.31 73 VAL A O 1
ATOM 572 N N . ILE A 1 74 ? 22.795 -11.374 -29.644 1.00 90.56 74 ILE A N 1
ATOM 573 C CA . ILE A 1 74 ? 22.891 -10.168 -28.816 1.00 90.56 74 ILE A CA 1
ATOM 574 C C . ILE A 1 74 ? 23.901 -9.219 -29.465 1.00 90.56 74 ILE A C 1
ATOM 576 O O . ILE A 1 74 ? 25.102 -9.452 -29.395 1.00 90.56 74 ILE A O 1
ATOM 580 N N . THR A 1 75 ? 23.422 -8.140 -30.081 1.00 88.06 75 THR A N 1
ATOM 581 C CA . THR A 1 75 ? 24.273 -7.118 -30.720 1.00 88.06 75 THR A CA 1
ATOM 582 C C . THR A 1 75 ? 24.741 -6.049 -29.735 1.00 88.06 75 THR A C 1
ATOM 584 O O . THR A 1 75 ? 25.880 -5.591 -29.791 1.00 88.06 75 THR A O 1
ATOM 587 N N . GLY A 1 76 ? 23.875 -5.666 -28.797 1.00 87.94 76 GLY A N 1
ATOM 588 C CA . GLY A 1 76 ? 24.148 -4.639 -27.803 1.00 87.94 76 GLY A CA 1
ATOM 589 C C . GLY A 1 76 ? 23.370 -4.889 -26.522 1.00 87.94 76 GLY A C 1
ATOM 590 O O . GLY A 1 76 ? 22.208 -5.286 -26.543 1.00 87.94 76 GLY A O 1
ATOM 591 N N . ILE A 1 77 ? 24.023 -4.652 -25.387 1.00 91.31 77 ILE A N 1
ATOM 592 C CA . ILE A 1 77 ? 23.400 -4.763 -24.071 1.00 91.31 77 ILE A CA 1
ATOM 593 C C . ILE A 1 77 ? 23.899 -3.629 -23.184 1.00 91.31 77 ILE A C 1
ATOM 595 O O . ILE A 1 77 ? 25.107 -3.401 -23.078 1.00 91.31 77 ILE A O 1
ATOM 599 N N . GLN A 1 78 ? 22.988 -2.887 -22.559 1.00 89.94 78 GLN A N 1
ATOM 600 C CA . GLN A 1 78 ? 23.330 -1.716 -21.756 1.00 89.94 78 GLN A CA 1
ATOM 601 C C . GLN A 1 78 ? 22.422 -1.588 -20.537 1.00 89.94 78 GLN A C 1
ATOM 603 O O . GLN A 1 78 ? 21.233 -1.888 -20.578 1.00 89.94 78 GLN A O 1
ATOM 608 N N . ARG A 1 79 ? 23.001 -1.090 -19.440 1.00 89.81 79 ARG A N 1
ATOM 609 C CA . ARG A 1 79 ? 22.259 -0.701 -18.246 1.00 89.81 79 ARG A CA 1
ATOM 610 C C . ARG A 1 79 ? 21.815 0.756 -18.332 1.00 89.81 79 ARG A C 1
ATOM 612 O O . ARG A 1 79 ? 22.661 1.646 -18.389 1.00 89.81 79 ARG A O 1
ATOM 619 N N . VAL A 1 80 ? 20.506 0.979 -18.260 1.00 88.06 80 VAL A N 1
ATOM 620 C CA . VAL A 1 80 ? 19.900 2.322 -18.276 1.00 88.06 80 VAL A CA 1
ATOM 621 C C . VAL A 1 80 ? 19.714 2.882 -16.856 1.00 88.06 80 VAL A C 1
ATOM 623 O O . VAL A 1 80 ? 20.111 4.008 -16.580 1.00 88.06 80 VAL A O 1
ATOM 626 N N . SER A 1 81 ? 19.194 2.081 -15.916 1.00 86.62 81 SER A N 1
ATOM 627 C CA . SER A 1 81 ? 18.935 2.503 -14.526 1.00 86.62 81 SER A CA 1
ATOM 628 C C . SER A 1 81 ? 20.090 2.122 -13.595 1.00 86.62 81 SER A C 1
ATOM 630 O O . SER A 1 81 ? 20.403 0.937 -13.452 1.00 86.62 81 SER A O 1
ATOM 632 N N . LYS A 1 82 ? 20.742 3.098 -12.951 1.00 86.38 82 LYS A N 1
ATOM 633 C CA . LYS A 1 82 ? 21.884 2.875 -12.039 1.00 86.38 82 LYS A CA 1
ATOM 634 C C . LYS A 1 82 ? 21.428 2.954 -10.571 1.00 86.38 82 LYS A C 1
ATOM 636 O O . LYS A 1 82 ? 20.478 3.673 -10.282 1.00 86.38 82 LYS A O 1
ATOM 641 N N . PRO A 1 83 ? 22.094 2.285 -9.609 1.00 81.94 83 PRO A N 1
ATOM 642 C CA . PRO A 1 83 ? 21.704 2.343 -8.197 1.00 81.94 83 PRO A CA 1
ATOM 643 C C . PRO A 1 83 ? 21.680 3.767 -7.626 1.00 81.94 83 PRO A C 1
ATOM 645 O O . PRO A 1 83 ? 20.770 4.088 -6.870 1.00 81.94 83 PRO A O 1
ATOM 648 N N . GLY A 1 84 ? 22.633 4.618 -8.030 1.00 80.25 84 GLY A N 1
ATOM 649 C CA . GLY A 1 84 ? 22.703 6.026 -7.619 1.00 80.25 84 GLY A CA 1
ATOM 650 C C . GLY A 1 84 ? 21.795 6.981 -8.406 1.00 80.25 84 GLY A C 1
ATOM 651 O O . GLY A 1 84 ? 21.602 8.110 -7.978 1.00 80.25 84 GLY A O 1
ATOM 652 N N . LEU A 1 85 ? 21.227 6.542 -9.535 1.00 82.50 85 LEU A N 1
ATOM 653 C CA . LEU A 1 85 ? 20.285 7.322 -10.342 1.00 82.50 85 LEU A CA 1
ATOM 654 C C . LEU A 1 85 ? 19.286 6.367 -11.003 1.00 82.50 85 LEU A C 1
ATOM 656 O O . LEU A 1 85 ? 19.499 5.878 -12.119 1.00 82.50 85 LEU A O 1
ATOM 660 N N . ARG A 1 86 ? 18.217 6.054 -10.265 1.00 83.31 86 ARG A N 1
ATOM 661 C CA . ARG A 1 86 ? 17.148 5.179 -10.748 1.00 83.31 86 ARG A CA 1
ATOM 662 C C . ARG A 1 86 ? 16.242 5.954 -11.696 1.00 83.31 86 ARG A C 1
ATOM 664 O O . ARG A 1 86 ? 15.738 7.012 -11.334 1.00 83.31 86 ARG A O 1
ATOM 671 N N . GLN A 1 87 ? 16.012 5.406 -12.883 1.00 81.19 87 GLN A N 1
ATOM 672 C CA . GLN A 1 87 ? 15.025 5.934 -13.821 1.00 81.19 87 GLN A CA 1
ATOM 673 C C . GLN A 1 87 ? 13.716 5.161 -13.679 1.00 81.19 87 GLN A C 1
ATOM 675 O O . GLN A 1 87 ? 13.715 3.929 -13.731 1.00 81.19 87 GLN A O 1
ATOM 680 N N . TYR A 1 88 ? 12.622 5.895 -13.499 1.00 82.62 88 TYR A N 1
ATOM 681 C CA . TYR A 1 88 ? 11.267 5.361 -13.442 1.00 82.62 88 TYR A CA 1
ATOM 682 C C . TYR A 1 88 ? 10.491 5.862 -14.657 1.00 82.62 88 TYR A C 1
ATOM 684 O O . TYR A 1 88 ? 10.590 7.034 -15.013 1.00 82.62 88 TYR A O 1
ATOM 692 N N . ALA A 1 89 ? 9.715 4.979 -15.277 1.00 76.62 89 ALA A N 1
ATOM 693 C CA . ALA A 1 89 ? 8.862 5.306 -16.410 1.00 76.62 89 ALA A CA 1
ATOM 694 C C . ALA A 1 89 ? 7.463 4.727 -16.180 1.00 76.62 89 ALA A C 1
ATOM 696 O O . ALA A 1 89 ? 7.327 3.617 -15.659 1.00 76.62 89 ALA A O 1
ATOM 697 N N . LYS A 1 90 ? 6.429 5.481 -16.570 1.00 77.00 90 LYS A N 1
ATOM 698 C CA . LYS A 1 90 ? 5.063 4.950 -16.689 1.00 77.00 90 LYS A CA 1
ATOM 699 C C . LYS A 1 90 ? 5.014 3.936 -17.834 1.00 77.00 90 LYS A C 1
ATOM 701 O O . LYS A 1 90 ? 5.814 4.047 -18.759 1.00 77.00 90 LYS A O 1
ATOM 706 N N . ALA A 1 91 ? 4.054 3.009 -17.801 1.00 74.75 91 ALA A N 1
ATOM 707 C CA . ALA A 1 91 ? 3.897 1.969 -18.826 1.00 74.75 91 ALA A CA 1
ATOM 708 C C . ALA A 1 91 ? 3.881 2.541 -20.259 1.00 74.75 91 ALA A C 1
ATOM 710 O O . ALA A 1 91 ? 4.568 2.022 -21.137 1.00 74.75 91 ALA A O 1
ATOM 711 N N . ASP A 1 92 ? 3.191 3.664 -20.467 1.00 76.44 92 ASP A N 1
ATOM 712 C CA . ASP A 1 92 ? 3.081 4.308 -21.783 1.00 76.44 92 ASP A CA 1
ATOM 713 C C . ASP A 1 92 ? 4.399 4.946 -22.255 1.00 76.44 92 ASP A C 1
ATOM 715 O O . ASP A 1 92 ? 4.688 4.973 -23.447 1.00 76.44 92 ASP A O 1
ATOM 719 N N . ASN A 1 93 ? 5.243 5.380 -21.314 1.00 81.81 93 ASN A N 1
ATOM 720 C CA . ASN A 1 93 ? 6.506 6.076 -21.574 1.00 81.81 93 ASN A CA 1
ATOM 721 C C . ASN A 1 93 ? 7.740 5.172 -21.405 1.00 81.81 93 ASN A C 1
ATOM 723 O O . ASN A 1 93 ? 8.850 5.671 -21.218 1.00 81.81 93 ASN A O 1
ATOM 727 N N . ILE A 1 94 ? 7.581 3.842 -21.443 1.00 82.50 94 ILE A N 1
ATOM 728 C CA . ILE A 1 94 ? 8.736 2.931 -21.461 1.00 82.50 94 ILE A CA 1
ATOM 729 C C . ILE A 1 94 ? 9.449 3.079 -22.819 1.00 82.50 94 ILE A C 1
ATOM 731 O O . ILE A 1 94 ? 8.798 2.880 -23.858 1.00 82.50 94 ILE A O 1
ATOM 735 N N . PRO A 1 95 ? 10.763 3.392 -22.830 1.00 81.12 95 PRO A N 1
ATOM 736 C CA . PRO A 1 95 ? 11.520 3.583 -24.061 1.00 81.12 95 PRO A CA 1
ATOM 737 C C . PRO A 1 95 ? 11.558 2.291 -24.878 1.00 81.12 95 PRO A C 1
ATOM 739 O O . PRO A 1 95 ? 11.822 1.212 -24.346 1.00 81.12 95 PRO A O 1
ATOM 742 N N . THR A 1 96 ? 11.303 2.406 -26.178 1.00 84.31 96 THR A N 1
ATOM 743 C CA . THR A 1 96 ? 11.463 1.309 -27.136 1.00 84.31 96 THR A CA 1
ATOM 744 C C . THR A 1 96 ? 12.921 1.202 -27.566 1.00 84.31 96 THR A C 1
ATOM 746 O O . THR A 1 96 ? 13.599 2.209 -27.764 1.00 84.31 96 THR A O 1
ATOM 749 N N . VAL A 1 97 ? 13.420 -0.025 -27.707 1.00 85.44 97 VAL A N 1
ATOM 750 C CA . VAL A 1 97 ? 14.801 -0.287 -28.131 1.00 85.44 97 VAL A CA 1
ATOM 751 C C . VAL A 1 97 ? 14.800 -0.632 -29.616 1.00 85.44 97 VAL A C 1
ATOM 753 O O . VAL A 1 97 ? 14.087 -1.549 -30.022 1.00 85.44 97 VAL A O 1
ATOM 756 N N . LEU A 1 98 ? 15.597 0.092 -30.414 1.00 84.25 98 LEU A N 1
ATOM 757 C CA . LEU A 1 98 ? 15.730 -0.109 -31.867 1.00 84.25 98 LEU A CA 1
ATOM 758 C C . LEU A 1 98 ? 14.365 -0.214 -32.573 1.00 84.25 98 LEU A C 1
ATOM 760 O O . LEU A 1 98 ? 14.103 -1.187 -33.276 1.00 84.25 98 LEU A O 1
ATOM 764 N N . ASP A 1 99 ? 13.464 0.731 -32.285 1.00 78.69 99 ASP A N 1
ATOM 765 C CA . ASP A 1 99 ? 12.104 0.793 -32.844 1.00 78.69 99 ASP A CA 1
ATOM 766 C C . ASP A 1 99 ? 11.312 -0.530 -32.765 1.00 78.69 99 ASP A C 1
ATOM 768 O O . ASP A 1 99 ? 10.506 -0.859 -33.631 1.00 78.69 99 ASP A O 1
ATOM 772 N N . GLY A 1 100 ? 11.521 -1.296 -31.686 1.00 76.94 100 GLY A N 1
ATOM 773 C CA . GLY A 1 100 ? 10.775 -2.524 -31.381 1.00 76.94 100 GLY A CA 1
ATOM 774 C C . GLY A 1 100 ? 11.464 -3.827 -31.795 1.00 76.94 100 GLY A C 1
ATOM 775 O O . GLY A 1 100 ? 10.930 -4.905 -31.510 1.00 76.94 100 GLY A O 1
ATOM 776 N N . LEU A 1 101 ? 12.647 -3.743 -32.416 1.00 83.25 101 LEU A N 1
ATOM 777 C CA . LEU A 1 101 ? 13.506 -4.897 -32.713 1.00 83.25 101 LEU A CA 1
ATOM 778 C C . LEU A 1 101 ? 14.282 -5.393 -31.482 1.00 83.25 101 LEU A C 1
ATOM 780 O O . LEU A 1 101 ? 14.702 -6.548 -31.439 1.00 83.25 101 LEU A O 1
ATOM 784 N N . GLY A 1 102 ? 14.484 -4.530 -30.484 1.00 85.88 102 GLY A N 1
ATOM 785 C CA . GLY A 1 102 ? 15.061 -4.897 -29.194 1.00 85.88 102 GLY A CA 1
ATOM 786 C C . GLY A 1 102 ? 14.007 -5.066 -28.102 1.00 85.88 102 GLY A C 1
ATOM 787 O O . GLY A 1 102 ? 12.841 -4.713 -28.273 1.00 85.88 102 GLY A O 1
ATOM 788 N N . ILE A 1 103 ? 14.454 -5.557 -26.947 1.00 90.62 103 ILE A N 1
ATOM 789 C CA . ILE A 1 103 ? 13.648 -5.623 -25.725 1.00 90.62 103 ILE A CA 1
ATOM 790 C C . ILE A 1 103 ? 14.204 -4.670 -24.669 1.00 90.62 103 ILE A C 1
ATOM 792 O O . ILE A 1 103 ? 15.421 -4.525 -24.516 1.00 90.62 103 ILE A O 1
ATOM 796 N N . ALA A 1 104 ? 13.314 -4.051 -23.898 1.00 90.00 104 ALA A N 1
ATOM 797 C CA . ALA A 1 104 ? 13.681 -3.377 -22.659 1.00 90.00 104 ALA A CA 1
ATOM 798 C C . ALA A 1 104 ? 13.201 -4.217 -21.474 1.00 90.00 104 ALA A C 1
ATOM 800 O O . ALA A 1 104 ? 12.029 -4.562 -21.363 1.00 90.00 104 ALA A O 1
ATOM 801 N N . ILE A 1 105 ? 14.122 -4.554 -20.574 1.00 90.88 105 ILE A N 1
ATOM 802 C CA . ILE A 1 105 ? 13.812 -5.315 -19.364 1.00 90.88 105 ILE A CA 1
ATOM 803 C C . ILE A 1 105 ? 13.571 -4.323 -18.225 1.00 90.88 105 ILE A C 1
ATOM 805 O O . ILE A 1 105 ? 14.462 -3.550 -17.863 1.00 90.88 105 ILE A O 1
ATOM 809 N N . VAL A 1 106 ? 12.370 -4.351 -17.652 1.00 89.25 106 VAL A N 1
ATOM 810 C CA . VAL A 1 106 ? 11.924 -3.431 -16.600 1.00 89.25 106 VAL A CA 1
ATOM 811 C C . VAL A 1 106 ? 11.610 -4.177 -15.307 1.00 89.25 106 VAL A C 1
ATOM 813 O O . VAL A 1 106 ? 11.018 -5.253 -15.295 1.00 89.25 106 VAL A O 1
ATOM 816 N N . SER A 1 107 ? 12.017 -3.575 -14.189 1.00 86.56 107 SER A N 1
ATOM 817 C CA . SER A 1 107 ? 11.690 -4.049 -12.845 1.00 86.56 107 SER A CA 1
ATOM 818 C C . SER A 1 107 ? 10.350 -3.458 -12.422 1.00 86.56 107 SER A C 1
ATOM 820 O O . SER A 1 107 ? 10.236 -2.243 -12.272 1.00 86.56 107 SER A O 1
ATOM 822 N N . THR A 1 108 ? 9.352 -4.306 -12.196 1.00 84.56 108 THR A N 1
ATOM 823 C CA . THR A 1 108 ? 7.997 -3.896 -11.806 1.00 84.56 108 THR A CA 1
ATOM 824 C C . THR A 1 108 ? 7.531 -4.604 -10.531 1.00 84.56 108 THR A C 1
ATOM 826 O O . THR A 1 108 ? 8.209 -5.497 -10.025 1.00 84.56 108 THR A O 1
ATOM 829 N N . SER A 1 109 ? 6.359 -4.234 -10.001 1.00 76.56 109 SER A N 1
ATOM 830 C CA . SER A 1 109 ? 5.759 -4.875 -8.817 1.00 76.56 109 SER A CA 1
ATOM 831 C C . SER A 1 109 ? 5.403 -6.352 -9.020 1.00 76.56 109 SER A C 1
ATOM 833 O O . SER A 1 109 ? 5.303 -7.088 -8.044 1.00 76.56 109 SER A O 1
ATOM 835 N N . LYS A 1 110 ? 5.245 -6.802 -10.271 1.00 75.88 110 LYS A N 1
ATOM 836 C CA . LYS A 1 110 ? 5.024 -8.214 -10.624 1.00 75.88 110 LYS A CA 1
ATOM 837 C C . LYS A 1 110 ? 6.321 -8.959 -10.968 1.00 75.88 110 LYS A C 1
ATOM 839 O O . LYS A 1 110 ? 6.262 -10.098 -11.416 1.00 75.88 110 LYS A O 1
ATOM 844 N N . GLY A 1 111 ? 7.479 -8.326 -10.770 1.00 84.38 111 GLY A N 1
ATOM 845 C CA . GLY A 1 111 ? 8.794 -8.883 -11.083 1.00 84.38 111 GLY A CA 1
ATOM 846 C C . GLY A 1 111 ? 9.460 -8.226 -12.291 1.00 84.38 111 GLY A C 1
ATOM 847 O O . GLY A 1 111 ? 9.098 -7.122 -12.713 1.00 84.38 111 GLY A O 1
ATOM 848 N N . ILE A 1 112 ? 10.481 -8.901 -12.819 1.00 89.62 112 ILE A N 1
ATOM 849 C CA . ILE A 1 112 ? 11.245 -8.456 -13.987 1.00 89.62 112 ILE A CA 1
ATOM 850 C C . ILE A 1 112 ? 10.534 -8.956 -15.240 1.00 89.62 112 ILE A C 1
ATOM 852 O O . ILE A 1 112 ? 10.385 -10.161 -15.433 1.00 89.62 112 ILE A O 1
ATOM 856 N N . ILE A 1 113 ? 10.077 -8.020 -16.064 1.00 89.62 113 ILE A N 1
ATOM 857 C CA . ILE A 1 113 ? 9.280 -8.294 -17.261 1.00 89.62 113 ILE A CA 1
ATOM 858 C C . ILE A 1 113 ? 9.798 -7.473 -18.446 1.00 89.62 113 ILE A C 1
ATOM 860 O O . ILE A 1 113 ? 10.598 -6.548 -18.276 1.00 89.62 113 ILE A O 1
ATOM 864 N N . THR A 1 114 ? 9.360 -7.825 -19.651 1.00 90.69 114 THR A N 1
ATOM 865 C CA . THR A 1 114 ? 9.684 -7.087 -20.878 1.00 90.69 114 THR A CA 1
ATOM 866 C C . THR A 1 114 ? 8.816 -5.845 -21.039 1.00 90.69 114 THR A C 1
ATOM 868 O O . THR A 1 114 ? 7.737 -5.726 -20.464 1.00 90.69 114 THR A O 1
ATOM 871 N N . ASP A 1 115 ? 9.263 -4.905 -21.857 1.00 87.19 115 ASP A N 1
ATOM 872 C CA . ASP A 1 115 ? 8.546 -3.680 -22.194 1.00 87.19 115 ASP A CA 1
ATOM 873 C C . ASP A 1 115 ? 7.188 -3.957 -22.844 1.00 87.19 115 ASP A C 1
ATOM 875 O O . ASP A 1 115 ? 6.198 -3.315 -22.492 1.00 87.19 115 ASP A O 1
ATOM 879 N N . LYS A 1 116 ? 7.107 -4.960 -23.727 1.00 85.56 116 LYS A N 1
ATOM 880 C CA . LYS A 1 116 ? 5.850 -5.374 -24.371 1.00 85.56 116 LYS A CA 1
ATOM 881 C C . LYS A 1 116 ? 4.842 -5.898 -23.351 1.00 85.56 116 LYS A C 1
ATOM 883 O O . LYS A 1 116 ? 3.682 -5.485 -23.355 1.00 85.56 116 LYS A O 1
ATOM 888 N N . THR A 1 117 ? 5.287 -6.770 -22.448 1.00 84.44 117 THR A N 1
ATOM 889 C CA . THR A 1 117 ? 4.427 -7.331 -21.395 1.00 84.44 117 THR A CA 1
ATOM 890 C C . THR A 1 117 ? 4.046 -6.275 -20.355 1.00 84.44 117 THR A C 1
ATOM 892 O O . THR A 1 117 ? 2.890 -6.227 -19.934 1.00 84.44 117 THR A O 1
ATOM 895 N N . ALA A 1 118 ? 4.961 -5.366 -20.011 1.00 81.88 118 ALA A N 1
ATOM 896 C CA . ALA A 1 118 ? 4.694 -4.231 -19.130 1.00 81.88 118 ALA A CA 1
ATOM 897 C C . ALA A 1 118 ? 3.644 -3.272 -19.715 1.00 81.88 118 ALA A C 1
ATOM 899 O O . ALA A 1 118 ? 2.699 -2.909 -19.009 1.00 81.88 118 ALA A O 1
ATOM 900 N N . LYS A 1 119 ? 3.758 -2.921 -21.005 1.00 79.56 119 LYS A N 1
ATOM 901 C CA . LYS A 1 119 ? 2.775 -2.099 -21.735 1.00 79.56 119 LYS A CA 1
ATOM 902 C C . LYS A 1 119 ? 1.413 -2.785 -21.811 1.00 79.56 119 LYS A C 1
ATOM 904 O O . LYS A 1 119 ? 0.407 -2.178 -21.453 1.00 79.56 119 LYS A O 1
ATOM 909 N N . ALA A 1 120 ? 1.379 -4.062 -22.196 1.00 79.88 120 ALA A N 1
ATOM 910 C CA . ALA A 1 120 ? 0.138 -4.825 -22.328 1.00 79.88 120 ALA A CA 1
ATOM 911 C C . ALA A 1 120 ? -0.617 -4.960 -20.997 1.00 79.88 120 ALA A C 1
ATOM 913 O O . ALA A 1 120 ? -1.833 -4.793 -20.946 1.00 79.88 120 ALA A O 1
ATOM 914 N N . GLN A 1 121 ? 0.100 -5.229 -19.904 1.00 73.00 121 GLN A N 1
ATOM 915 C CA . GLN A 1 121 ? -0.516 -5.388 -18.588 1.00 73.00 121 GLN A CA 1
ATOM 916 C C . GLN A 1 121 ? -0.720 -4.054 -17.847 1.00 73.00 121 GLN A C 1
ATOM 918 O O . GLN A 1 121 ? -1.244 -4.067 -16.731 1.00 73.00 121 GLN A O 1
ATOM 923 N N . LYS A 1 122 ? -0.275 -2.921 -18.419 1.00 69.94 122 LYS A N 1
ATOM 924 C CA . LYS A 1 122 ? -0.174 -1.612 -17.744 1.00 69.94 122 LYS A CA 1
ATOM 925 C C . LYS A 1 122 ? 0.474 -1.724 -16.359 1.00 69.94 122 LYS A C 1
ATOM 927 O O . LYS A 1 122 ? 0.084 -1.068 -15.392 1.00 69.94 122 LYS A O 1
ATOM 932 N N . VAL A 1 123 ? 1.456 -2.614 -16.244 1.00 59.88 123 VAL A N 1
ATOM 933 C CA . VAL A 1 123 ? 2.144 -2.892 -14.983 1.00 59.88 123 VAL A CA 1
ATOM 934 C C . VAL A 1 123 ? 3.251 -1.864 -14.836 1.00 59.88 123 VAL A C 1
ATOM 936 O O . VAL A 1 123 ? 4.121 -1.736 -15.689 1.00 59.88 123 VAL A O 1
ATOM 939 N N . GLY A 1 124 ? 3.161 -1.084 -13.764 1.00 53.50 124 GLY A N 1
ATOM 940 C CA . GLY A 1 124 ? 3.765 0.245 -13.685 1.00 53.50 124 GLY A CA 1
ATOM 941 C C . GLY A 1 124 ? 2.722 1.358 -13.588 1.00 53.50 124 GLY A C 1
ATOM 942 O O . GLY A 1 124 ? 3.092 2.516 -13.750 1.00 53.50 124 GLY A O 1
ATOM 943 N N . ALA A 1 125 ? 1.447 1.007 -13.340 1.00 53.47 125 ALA A N 1
ATOM 944 C CA . ALA A 1 125 ? 0.349 1.919 -13.036 1.00 53.47 125 ALA A CA 1
ATOM 945 C C . ALA A 1 125 ? 0.746 2.892 -11.917 1.00 53.47 125 ALA A C 1
ATOM 947 O O . ALA A 1 125 ? 0.572 2.631 -10.724 1.00 53.47 125 ALA A O 1
ATOM 948 N N . GLY A 1 126 ? 1.333 4.010 -12.334 1.00 63.41 126 GLY A N 1
ATOM 949 C CA . GLY A 1 126 ? 1.407 5.207 -11.532 1.00 63.41 126 GLY A CA 1
ATOM 950 C C . GLY A 1 126 ? -0.012 5.642 -11.207 1.00 63.41 126 GLY A C 1
ATOM 951 O O . GLY A 1 126 ? -0.954 5.372 -11.950 1.00 63.41 126 GLY A O 1
ATOM 952 N N . VAL A 1 127 ? -0.161 6.281 -10.060 1.00 69.69 127 VAL A N 1
ATOM 953 C CA . VAL A 1 127 ? -1.418 6.918 -9.699 1.00 69.69 127 VAL A CA 1
ATOM 954 C C . VAL A 1 127 ? -1.639 8.084 -10.658 1.00 69.69 127 VAL A C 1
ATOM 956 O O . VAL A 1 127 ? -0.771 8.949 -10.790 1.00 69.69 127 VAL A O 1
ATOM 959 N N . ASP A 1 128 ? -2.775 8.091 -11.346 1.00 78.38 128 ASP A N 1
ATOM 960 C CA . ASP A 1 128 ? -3.158 9.190 -12.221 1.00 78.38 128 ASP A CA 1
ATOM 961 C C . ASP A 1 128 ? -4.014 10.171 -11.432 1.00 78.38 128 ASP A C 1
ATOM 963 O O . ASP A 1 128 ? -5.030 9.812 -10.834 1.00 78.38 128 ASP A O 1
ATOM 967 N N . VAL A 1 129 ? -3.577 11.426 -11.414 1.00 81.12 129 VAL A N 1
ATOM 968 C CA . VAL A 1 129 ? -4.251 12.509 -10.705 1.00 81.12 129 VAL A CA 1
ATOM 969 C C . VAL A 1 129 ? -4.763 13.492 -11.743 1.00 81.12 129 VAL A C 1
ATOM 971 O O . VAL A 1 129 ? -3.981 14.096 -12.471 1.00 81.12 129 VAL A O 1
ATOM 974 N N . ALA A 1 130 ? -6.082 13.629 -11.826 1.00 84.00 130 ALA A N 1
ATOM 975 C CA . ALA A 1 130 ? -6.750 14.613 -12.660 1.00 84.00 130 ALA A CA 1
ATOM 976 C C . ALA A 1 130 ? -7.253 15.752 -11.770 1.00 84.00 130 ALA A C 1
ATOM 978 O O . ALA A 1 130 ? -8.046 15.529 -10.855 1.00 84.00 130 ALA A O 1
ATOM 979 N N . ILE A 1 131 ? -6.788 16.969 -12.042 1.00 84.19 131 ILE A N 1
ATOM 980 C CA . ILE A 1 131 ? -7.181 18.177 -11.313 1.00 84.19 131 ILE A CA 1
ATOM 981 C C . ILE A 1 131 ? -8.097 18.986 -12.233 1.00 84.19 131 ILE A C 1
ATOM 983 O O . ILE A 1 131 ? -7.682 19.432 -13.298 1.00 84.19 131 ILE A O 1
ATOM 987 N N . SER A 1 132 ? -9.360 19.137 -11.842 1.00 82.75 132 SER A N 1
ATOM 988 C CA . SER A 1 132 ? -10.372 19.945 -12.532 1.00 82.75 132 SER A CA 1
ATOM 989 C C . SER A 1 132 ? -10.760 21.118 -11.634 1.00 82.75 132 SER A C 1
ATOM 991 O O . SER A 1 132 ? -11.745 21.062 -10.897 1.00 82.75 132 SER A O 1
ATOM 993 N N . GLY A 1 133 ? -9.937 22.170 -11.646 1.00 81.00 133 GLY A N 1
ATOM 994 C CA . GLY A 1 133 ? -10.085 23.316 -10.748 1.00 81.00 133 GLY A CA 1
ATOM 995 C C . GLY A 1 133 ? -9.898 22.904 -9.287 1.00 81.00 133 GLY A C 1
ATOM 996 O O . GLY A 1 133 ? -8.786 22.618 -8.859 1.00 81.00 133 GLY A O 1
ATOM 997 N N . GLN A 1 134 ? -10.995 22.861 -8.532 1.00 83.81 134 GLN A N 1
ATOM 998 C CA . GLN A 1 134 ? -11.007 22.455 -7.120 1.00 83.81 134 GLN A CA 1
ATOM 999 C C . GLN A 1 134 ? -11.266 20.958 -6.911 1.00 83.81 134 GLN A C 1
ATOM 1001 O O . GLN A 1 134 ? -11.075 20.436 -5.813 1.00 83.81 134 GLN A O 1
ATOM 1006 N N . ASN A 1 135 ? -11.726 20.255 -7.942 1.00 89.00 135 ASN A N 1
ATOM 1007 C CA . ASN A 1 135 ? -12.018 18.836 -7.852 1.00 89.00 135 ASN A CA 1
ATOM 1008 C C . ASN A 1 135 ? -10.774 18.029 -8.223 1.00 89.00 135 ASN A C 1
ATOM 1010 O O . ASN A 1 135 ? -10.231 18.179 -9.321 1.00 89.00 135 ASN A O 1
ATOM 1014 N N . VAL A 1 136 ? -10.325 17.175 -7.307 1.00 89.12 136 VAL A N 1
ATOM 1015 C CA . VAL A 1 136 ? -9.189 16.283 -7.526 1.00 89.12 136 VAL A CA 1
ATOM 1016 C C . VAL A 1 136 ? -9.680 14.846 -7.589 1.00 89.12 136 VAL A C 1
ATOM 1018 O O . VAL A 1 136 ? -10.201 14.306 -6.611 1.00 89.12 136 VAL A O 1
ATOM 1021 N N . LYS A 1 137 ? -9.457 14.208 -8.740 1.00 90.44 137 LYS A N 1
ATOM 1022 C CA . LYS A 1 137 ? -9.724 12.787 -8.965 1.00 90.44 137 LYS A CA 1
ATOM 1023 C C . LYS A 1 137 ? -8.420 12.020 -8.998 1.00 90.44 137 LYS A C 1
ATOM 1025 O O . LYS A 1 137 ? -7.537 12.315 -9.798 1.00 90.44 137 LYS A O 1
ATOM 1030 N N . VAL A 1 138 ? -8.317 11.015 -8.143 1.00 89.25 138 VAL A N 1
ATOM 1031 C CA . VAL A 1 138 ? -7.146 10.150 -8.024 1.00 89.25 138 VAL A CA 1
ATOM 1032 C C . VAL A 1 138 ? -7.556 8.747 -8.450 1.00 89.25 138 VAL A C 1
ATOM 1034 O O . VAL A 1 138 ? -8.414 8.130 -7.819 1.00 89.25 138 VAL A O 1
ATOM 1037 N N . LYS A 1 139 ? -6.952 8.243 -9.526 1.00 87.19 139 LYS A N 1
ATOM 1038 C CA . LYS A 1 139 ? -7.184 6.903 -10.071 1.00 87.19 139 LYS A CA 1
ATOM 1039 C C . LYS A 1 139 ? -5.950 6.039 -9.873 1.00 87.19 139 LYS A C 1
ATOM 1041 O O . LYS A 1 139 ? -4.828 6.466 -10.135 1.00 87.19 139 LYS A O 1
ATOM 1046 N N . GLY A 1 140 ? -6.153 4.806 -9.430 1.00 83.06 140 GLY A N 1
ATOM 1047 C CA . GLY A 1 140 ? -5.078 3.832 -9.291 1.00 83.06 140 GLY A CA 1
ATOM 1048 C C . GLY A 1 140 ? -5.568 2.404 -9.477 1.00 83.06 140 GLY A C 1
ATOM 1049 O O . GLY A 1 140 ? -6.712 2.162 -9.854 1.00 83.06 140 GLY A O 1
ATOM 1050 N N . GLY A 1 141 ? -4.687 1.442 -9.205 1.00 77.12 141 GLY A N 1
ATOM 1051 C CA . GLY A 1 141 ? -4.964 0.026 -9.454 1.00 77.12 141 GLY A CA 1
ATOM 1052 C C . GLY A 1 141 ? -6.129 -0.543 -8.638 1.00 77.12 141 GLY A C 1
ATOM 1053 O O . GLY A 1 141 ? -6.751 -1.505 -9.079 1.00 77.12 141 GLY A O 1
ATOM 1054 N N . LYS A 1 142 ? -6.437 0.037 -7.469 1.00 81.31 142 LYS A N 1
ATOM 1055 C CA . LYS A 1 142 ? -7.515 -0.444 -6.587 1.00 81.31 142 LYS A CA 1
ATOM 1056 C C . LYS A 1 142 ? -8.869 0.232 -6.809 1.00 81.31 142 LYS A C 1
ATOM 1058 O O . LYS A 1 142 ? -9.871 -0.300 -6.345 1.00 81.31 142 LYS A O 1
ATOM 1063 N N . GLY A 1 143 ? -8.915 1.372 -7.498 1.00 85.31 143 GLY A N 1
ATOM 1064 C CA . GLY A 1 143 ? -10.145 2.131 -7.726 1.00 85.31 143 GLY A CA 1
ATOM 1065 C C . GLY A 1 143 ? -9.896 3.624 -7.931 1.00 85.31 143 GLY A C 1
ATOM 1066 O O . GLY A 1 143 ? -8.777 4.050 -8.229 1.00 85.31 143 GLY A O 1
ATOM 1067 N N . GLU A 1 144 ? -10.953 4.414 -7.756 1.00 89.94 144 GLU A N 1
ATOM 1068 C CA . GLU A 1 144 ? -10.929 5.871 -7.882 1.00 89.94 144 GLU A CA 1
ATOM 1069 C C . GLU A 1 144 ? -11.457 6.553 -6.615 1.00 89.94 144 GLU A C 1
ATOM 1071 O O . GLU A 1 144 ? -12.357 6.042 -5.948 1.00 89.94 144 GLU A O 1
ATOM 1076 N N . LEU A 1 145 ? -10.868 7.701 -6.281 1.00 90.88 145 LEU A N 1
ATOM 1077 C CA . LEU A 1 145 ? -11.301 8.576 -5.196 1.00 90.88 145 LEU A CA 1
ATOM 1078 C C . LEU A 1 145 ? -11.421 10.010 -5.711 1.00 90.88 145 LEU A C 1
ATOM 1080 O O . LEU A 1 145 ? -10.635 10.452 -6.551 1.00 90.88 145 LEU A O 1
ATOM 1084 N N . GLU A 1 146 ? -12.384 10.743 -5.167 1.00 91.88 146 GLU A N 1
ATOM 1085 C CA . GLU A 1 146 ? -12.684 12.125 -5.530 1.00 91.88 146 GLU A CA 1
ATOM 1086 C C . GLU A 1 146 ? -12.698 12.990 -4.271 1.00 91.88 146 GLU A C 1
ATOM 1088 O O . GLU A 1 146 ? -13.274 12.607 -3.252 1.00 91.88 146 GLU A O 1
ATOM 1093 N N . LEU A 1 147 ? -12.041 14.148 -4.337 1.00 89.88 147 LEU A N 1
ATOM 1094 C CA . LEU A 1 147 ? -12.005 15.130 -3.260 1.00 89.88 147 LEU A CA 1
ATOM 1095 C C . LEU A 1 147 ? -12.282 16.522 -3.827 1.00 89.88 147 LEU A C 1
ATOM 1097 O O . LEU A 1 147 ? -11.572 16.987 -4.718 1.00 89.88 147 LEU A O 1
ATOM 1101 N N . ASN A 1 148 ? -13.275 17.205 -3.260 1.00 90.38 148 ASN A N 1
ATOM 1102 C CA . ASN A 1 148 ? -13.500 18.626 -3.506 1.00 90.38 148 ASN A CA 1
ATOM 1103 C C . ASN A 1 148 ? -12.685 19.443 -2.505 1.00 90.38 148 ASN A C 1
ATOM 1105 O O . ASN A 1 148 ? -12.860 19.320 -1.291 1.00 90.38 148 ASN A O 1
ATOM 1109 N N . VAL A 1 149 ? -11.767 20.244 -3.028 1.00 88.44 149 VAL A N 1
ATOM 1110 C CA . VAL A 1 149 ? -10.848 21.074 -2.251 1.00 88.44 149 VAL A CA 1
ATOM 1111 C C . VAL A 1 149 ? -11.466 22.452 -2.038 1.00 88.44 149 VAL A C 1
ATOM 1113 O O . VAL A 1 149 ? -12.231 22.929 -2.866 1.00 88.44 149 VAL A O 1
ATOM 1116 N N . LEU A 1 150 ? -11.149 23.080 -0.906 1.00 86.31 150 LEU A N 1
ATOM 1117 C CA . LEU A 1 150 ? -11.622 24.425 -0.578 1.00 86.31 150 LEU A CA 1
ATOM 1118 C C . LEU A 1 150 ? -11.017 25.477 -1.517 1.00 86.31 150 LEU A C 1
ATOM 1120 O O . LEU A 1 150 ? -9.830 25.421 -1.833 1.00 86.31 150 LEU A O 1
ATOM 1124 N N . ASP A 1 151 ? -11.811 26.489 -1.858 1.00 83.69 151 ASP A N 1
ATOM 1125 C CA . ASP A 1 151 ? -11.463 27.588 -2.763 1.00 83.69 151 ASP A CA 1
ATOM 1126 C C . ASP A 1 151 ? -10.189 28.342 -2.380 1.00 83.69 151 ASP A C 1
ATOM 1128 O O . ASP A 1 151 ? -9.486 28.824 -3.267 1.00 83.69 151 ASP A O 1
ATOM 1132 N N . ASP A 1 152 ? -9.879 28.437 -1.086 1.00 85.81 152 ASP A N 1
ATOM 1133 C CA . ASP A 1 152 ? -8.708 29.155 -0.567 1.00 85.81 152 ASP A CA 1
ATOM 1134 C C . ASP A 1 152 ? -7.371 28.474 -0.918 1.00 85.81 152 ASP A C 1
ATOM 1136 O O . ASP A 1 152 ? -6.300 29.052 -0.700 1.00 85.81 152 ASP A O 1
ATOM 1140 N N . ILE A 1 153 ? -7.421 27.241 -1.434 1.00 86.31 153 ILE A N 1
ATOM 1141 C CA . ILE A 1 153 ? -6.261 26.406 -1.741 1.00 86.31 153 ILE A CA 1
ATOM 1142 C C . ILE A 1 153 ? -6.155 26.216 -3.248 1.00 86.31 153 ILE A C 1
ATOM 1144 O O . ILE A 1 153 ? -7.122 25.906 -3.941 1.00 86.31 153 ILE A O 1
ATOM 1148 N N . GLU A 1 154 ? -4.941 26.385 -3.748 1.00 85.50 154 GLU A N 1
ATOM 1149 C CA . GLU A 1 154 ? -4.580 26.132 -5.131 1.00 85.50 154 GLU A CA 1
ATOM 1150 C C . GLU A 1 154 ? -3.727 24.864 -5.210 1.00 85.50 154 GLU A C 1
ATOM 1152 O O . GLU A 1 154 ? -2.811 24.659 -4.408 1.00 85.50 154 GLU A O 1
ATOM 1157 N N . ILE A 1 155 ? -4.044 23.988 -6.163 1.00 85.50 155 ILE A N 1
ATOM 1158 C CA . ILE A 1 155 ? -3.325 22.732 -6.369 1.00 85.50 155 ILE A CA 1
ATOM 1159 C C . ILE A 1 155 ? -2.693 22.765 -7.750 1.00 85.50 155 ILE A C 1
ATOM 1161 O O . ILE A 1 155 ? -3.390 22.770 -8.762 1.00 85.50 155 ILE A O 1
ATOM 1165 N N . CYS A 1 156 ? -1.366 22.725 -7.768 1.00 81.94 156 CYS A N 1
ATOM 1166 C CA . CYS A 1 156 ? -0.568 22.673 -8.982 1.00 81.94 156 CYS A CA 1
ATOM 1167 C C . CYS A 1 156 ? 0.117 21.309 -9.088 1.00 81.94 156 CYS A C 1
ATOM 1169 O O . CYS A 1 156 ? 0.587 20.750 -8.093 1.00 81.94 156 CYS A O 1
ATOM 1171 N N . MET A 1 157 ? 0.192 20.771 -10.303 1.00 78.06 157 MET A N 1
ATOM 1172 C CA . MET A 1 157 ? 0.936 19.548 -10.590 1.00 78.06 157 MET A CA 1
ATOM 1173 C C . MET A 1 157 ? 2.198 19.904 -11.375 1.00 78.06 157 MET A C 1
ATOM 1175 O O . MET A 1 157 ? 2.123 20.301 -12.534 1.00 78.06 157 MET A O 1
ATOM 1179 N N . GLU A 1 158 ? 3.357 19.743 -10.740 1.00 76.69 158 GLU A N 1
ATOM 1180 C CA . GLU A 1 158 ? 4.667 19.968 -11.352 1.00 76.69 158 GLU A CA 1
ATOM 1181 C C . GLU A 1 158 ? 5.360 18.622 -11.575 1.00 76.69 158 GLU A C 1
ATOM 1183 O O . GLU A 1 158 ? 5.919 18.010 -10.655 1.00 76.69 158 GLU A O 1
ATOM 1188 N N . GLY A 1 159 ? 5.287 18.128 -12.814 1.00 69.38 159 GLY A N 1
ATOM 1189 C CA . GLY A 1 159 ? 5.868 16.848 -13.215 1.00 69.38 159 GLY A CA 1
ATOM 1190 C C . GLY A 1 159 ? 5.252 15.668 -12.459 1.00 69.38 159 GLY A C 1
ATOM 1191 O O . GLY A 1 159 ? 4.184 15.185 -12.823 1.00 69.38 159 GLY A O 1
ATOM 1192 N N . ASN A 1 160 ? 5.946 15.194 -11.418 1.00 68.94 160 ASN A N 1
ATOM 1193 C CA . ASN A 1 160 ? 5.529 14.066 -10.574 1.00 68.94 160 ASN A CA 1
ATOM 1194 C C . ASN A 1 160 ? 5.190 14.477 -9.126 1.00 68.94 160 ASN A C 1
ATOM 1196 O O . ASN A 1 160 ? 5.011 13.623 -8.259 1.00 68.94 160 ASN A O 1
ATOM 1200 N N . THR A 1 161 ? 5.141 15.779 -8.845 1.00 72.44 161 THR A N 1
ATOM 1201 C CA . THR A 1 161 ? 4.911 16.328 -7.504 1.00 72.44 161 THR A CA 1
ATOM 1202 C C . THR A 1 161 ? 3.639 17.159 -7.492 1.00 72.44 161 THR A C 1
ATOM 1204 O O . THR A 1 161 ? 3.418 17.991 -8.368 1.00 72.44 161 THR A O 1
ATOM 1207 N N . ILE A 1 162 ? 2.801 16.936 -6.480 1.00 81.44 162 ILE A N 1
ATOM 1208 C CA . ILE A 1 162 ? 1.598 17.734 -6.242 1.00 81.44 162 ILE A CA 1
ATOM 1209 C C . ILE A 1 162 ? 1.957 18.808 -5.221 1.00 81.44 162 ILE A C 1
ATOM 1211 O O . ILE A 1 162 ? 2.368 18.492 -4.101 1.00 81.44 162 ILE A O 1
ATOM 1215 N N . ILE A 1 163 ? 1.795 20.067 -5.608 1.00 84.50 163 ILE A N 1
ATOM 1216 C CA . ILE A 1 163 ? 2.066 21.225 -4.765 1.00 84.50 163 ILE A CA 1
ATOM 1217 C C . ILE A 1 163 ? 0.730 21.831 -4.347 1.00 84.50 163 ILE A C 1
ATOM 1219 O O . ILE A 1 163 ? -0.124 22.128 -5.177 1.00 84.50 163 ILE A O 1
ATOM 1223 N N . CYS A 1 164 ? 0.545 21.990 -3.037 1.00 86.75 164 CYS A N 1
ATOM 1224 C CA . CYS A 1 164 ? -0.607 22.677 -2.457 1.00 86.75 164 CYS A CA 1
ATOM 1225 C C . CYS A 1 164 ? -0.160 24.062 -1.979 1.00 86.75 164 CYS A C 1
ATOM 1227 O O . CYS A 1 164 ? 0.618 24.159 -1.016 1.00 86.75 164 CYS A O 1
ATOM 1229 N N . ASN A 1 165 ? -0.660 25.099 -2.643 1.00 87.75 165 ASN A N 1
ATOM 1230 C CA . ASN A 1 165 ? -0.420 26.507 -2.350 1.00 87.75 165 ASN A CA 1
ATOM 1231 C C . ASN A 1 165 ? -1.678 27.160 -1.768 1.00 87.75 165 ASN A C 1
ATOM 1233 O O . ASN A 1 165 ? -2.788 26.642 -1.884 1.00 87.75 165 ASN A O 1
ATOM 1237 N N . ASN A 1 166 ? -1.494 28.306 -1.124 1.00 88.00 166 ASN A N 1
ATOM 1238 C CA . ASN A 1 166 ? -2.592 29.094 -0.579 1.00 88.00 166 ASN A CA 1
ATOM 1239 C C . ASN A 1 166 ? -2.836 30.298 -1.479 1.00 88.00 166 ASN A C 1
ATOM 1241 O O . ASN A 1 166 ? -1.875 30.924 -1.917 1.00 88.00 166 ASN A O 1
ATOM 1245 N N . LYS A 1 167 ? -4.100 30.684 -1.658 1.00 85.69 167 LYS A N 1
ATOM 1246 C CA . LYS A 1 167 ? -4.443 31.957 -2.308 1.00 85.69 167 LYS A CA 1
ATOM 1247 C C . LYS A 1 167 ? -4.295 33.149 -1.365 1.00 85.69 167 LYS A C 1
ATOM 1249 O O . LYS A 1 167 ? -3.904 34.230 -1.786 1.00 85.69 167 LYS A O 1
ATOM 1254 N N . ILE A 1 168 ? -4.615 32.948 -0.084 1.00 88.44 168 ILE A N 1
ATOM 1255 C CA . ILE A 1 168 ? -4.534 33.969 0.967 1.00 88.44 168 ILE A CA 1
ATOM 1256 C C . ILE A 1 168 ? -3.721 33.413 2.134 1.00 88.44 168 ILE A C 1
ATOM 1258 O O . ILE A 1 168 ? -4.019 32.337 2.661 1.00 88.44 168 ILE A O 1
ATOM 1262 N N . GLU A 1 169 ? -2.714 34.159 2.582 1.00 84.94 169 GLU A N 1
ATOM 1263 C CA . GLU A 1 169 ? -1.936 33.796 3.763 1.00 84.94 169 GLU A CA 1
ATOM 1264 C C . GLU A 1 169 ? -2.697 34.135 5.048 1.00 84.94 169 GLU A C 1
ATOM 1266 O O . GLU A 1 169 ? -2.746 35.267 5.518 1.00 84.94 169 GLU A O 1
ATOM 1271 N N . SER A 1 170 ? -3.308 33.110 5.638 1.00 91.75 170 SER A N 1
ATOM 1272 C CA . SER A 1 170 ? -3.955 33.178 6.945 1.00 91.75 170 SER A CA 1
ATOM 1273 C C . SER A 1 170 ? -3.649 31.920 7.747 1.00 91.75 170 SER A C 1
ATOM 1275 O O . SER A 1 170 ? -3.414 30.841 7.197 1.00 91.75 170 SER A O 1
ATOM 1277 N N . LYS A 1 171 ? -3.706 32.026 9.079 1.00 89.62 171 LYS A N 1
ATOM 1278 C CA . LYS A 1 171 ? -3.541 30.880 9.985 1.00 89.62 171 LYS A CA 1
ATOM 1279 C C . LYS A 1 171 ? -4.533 29.753 9.669 1.00 89.62 171 LYS A C 1
ATOM 1281 O O . LYS A 1 171 ? -4.167 28.584 9.758 1.00 89.62 171 LYS A O 1
ATOM 1286 N N . LYS A 1 172 ? -5.767 30.100 9.279 1.00 88.75 172 LYS A N 1
ATOM 1287 C CA . LYS A 1 172 ? -6.792 29.119 8.882 1.00 88.75 172 LYS A CA 1
ATOM 1288 C C . LYS A 1 172 ? -6.417 28.428 7.570 1.00 88.75 172 LYS A C 1
ATOM 1290 O O . LYS A 1 172 ? -6.392 27.202 7.523 1.00 88.75 172 LYS A O 1
ATOM 1295 N N . THR A 1 173 ? -6.035 29.197 6.554 1.00 89.38 173 THR A N 1
ATOM 1296 C CA . THR A 1 173 ? -5.634 28.667 5.243 1.00 89.38 173 THR A CA 1
ATOM 1297 C C . THR A 1 173 ? -4.413 27.755 5.348 1.00 89.38 173 THR A C 1
ATOM 1299 O O . THR A 1 173 ? -4.400 26.674 4.769 1.00 89.38 173 THR A O 1
ATOM 1302 N N . ASN A 1 174 ? -3.436 28.102 6.193 1.00 88.75 174 ASN A N 1
ATOM 1303 C CA . ASN A 1 174 ? -2.286 27.241 6.486 1.00 88.75 174 ASN A CA 1
ATOM 1304 C C . ASN A 1 174 ? -2.685 25.890 7.104 1.00 88.75 174 ASN A C 1
ATOM 1306 O O . ASN A 1 174 ? -2.108 24.859 6.752 1.00 88.75 174 ASN A O 1
ATOM 1310 N N . ALA A 1 175 ? -3.683 25.867 7.994 1.00 89.94 175 ALA A N 1
ATOM 1311 C CA . ALA A 1 175 ? -4.199 24.619 8.554 1.00 89.94 175 ALA A CA 1
ATOM 1312 C C . ALA A 1 175 ? -4.907 23.769 7.484 1.00 89.94 175 ALA A C 1
ATOM 1314 O O . ALA A 1 175 ? -4.666 22.563 7.393 1.00 89.94 175 ALA A O 1
ATOM 1315 N N . PHE A 1 176 ? -5.720 24.396 6.627 1.00 91.06 176 PHE A N 1
ATOM 1316 C CA . PHE A 1 176 ? -6.398 23.703 5.531 1.00 91.06 176 PHE A CA 1
ATOM 1317 C C . PHE A 1 176 ? -5.423 23.169 4.475 1.00 91.06 176 PHE A C 1
ATOM 1319 O O . PHE A 1 176 ? -5.619 22.063 3.971 1.00 91.06 176 PHE A O 1
ATOM 1326 N N . ARG A 1 177 ? -4.328 23.880 4.190 1.00 91.44 177 ARG A N 1
ATOM 1327 C CA . ARG A 1 177 ? -3.237 23.393 3.330 1.00 91.44 177 ARG A CA 1
ATOM 1328 C C . ARG A 1 177 ? -2.626 22.101 3.865 1.00 91.44 177 ARG A C 1
ATOM 1330 O O . ARG A 1 177 ? -2.413 21.147 3.123 1.00 91.44 177 ARG A O 1
ATOM 1337 N N . GLY A 1 178 ? -2.351 22.049 5.169 1.00 90.56 178 GLY A N 1
ATOM 1338 C CA . GLY A 1 178 ? -1.821 20.844 5.812 1.00 90.56 178 GLY A CA 1
ATOM 1339 C C . GLY A 1 178 ? -2.795 19.663 5.742 1.00 90.56 178 GLY A C 1
ATOM 1340 O O . GLY A 1 178 ? -2.386 18.530 5.463 1.00 90.56 178 GLY A O 1
ATOM 1341 N N . LEU A 1 179 ? -4.087 19.935 5.951 1.00 91.75 179 LEU A N 1
ATOM 1342 C CA . LEU A 1 179 ? -5.157 18.945 5.848 1.00 91.75 179 LEU A CA 1
ATOM 1343 C C . LEU A 1 179 ? -5.280 18.391 4.423 1.00 91.75 179 LEU A C 1
ATOM 1345 O O . LEU A 1 179 ? -5.196 17.181 4.235 1.00 91.75 179 LEU A O 1
ATOM 1349 N N . THR A 1 180 ? -5.424 19.260 3.422 1.00 91.38 180 THR A N 1
ATOM 1350 C CA . THR A 1 180 ? -5.574 18.874 2.006 1.00 91.38 180 THR A CA 1
ATOM 1351 C C . THR A 1 180 ? -4.374 18.087 1.502 1.00 91.38 180 THR A C 1
ATOM 1353 O O . THR A 1 180 ? -4.551 17.021 0.918 1.00 91.38 180 THR A O 1
ATOM 1356 N N . ARG A 1 181 ? -3.150 18.515 1.835 1.00 91.69 181 ARG A N 1
ATOM 1357 C CA . ARG A 1 181 ? -1.925 17.756 1.543 1.00 91.69 181 ARG A CA 1
ATOM 1358 C C . ARG A 1 181 ? -1.962 16.347 2.142 1.00 91.69 181 ARG A C 1
ATOM 1360 O O . ARG A 1 181 ? -1.536 15.391 1.496 1.00 91.69 181 ARG A O 1
ATOM 1367 N N . SER A 1 182 ? -2.467 16.205 3.367 1.00 92.44 182 SER A N 1
ATOM 1368 C CA . SER A 1 182 ? -2.580 14.903 4.040 1.00 92.44 182 SER A CA 1
ATOM 1369 C C . SER A 1 182 ? -3.659 14.019 3.411 1.00 92.44 182 SER A C 1
ATOM 1371 O O . SER A 1 182 ? -3.425 12.826 3.225 1.00 92.44 182 SER A O 1
ATOM 1373 N N . LEU A 1 183 ? -4.810 14.591 3.043 1.00 92.00 183 LEU A N 1
ATOM 1374 C CA . LEU A 1 183 ? -5.887 13.878 2.351 1.00 92.00 183 LEU A CA 1
ATOM 1375 C C . LEU A 1 183 ? -5.428 13.375 0.979 1.00 92.00 183 LEU A C 1
ATOM 1377 O O . LEU A 1 183 ? -5.543 12.183 0.710 1.00 92.00 183 LEU A O 1
ATOM 1381 N N . LEU A 1 184 ? -4.808 14.234 0.165 1.00 90.31 184 LEU A N 1
ATOM 1382 C CA . LEU A 1 184 ? -4.269 13.855 -1.146 1.00 90.31 184 LEU A CA 1
ATOM 1383 C C . LEU A 1 184 ? -3.208 12.758 -1.033 1.00 90.31 184 LEU A C 1
ATOM 1385 O O . LEU A 1 184 ? -3.247 11.780 -1.776 1.00 90.31 184 LEU A O 1
ATOM 1389 N N . SER A 1 185 ? -2.297 12.867 -0.061 1.00 89.50 185 SER A N 1
ATOM 1390 C CA . SER A 1 185 ? -1.309 11.816 0.195 1.00 89.50 185 SER A CA 1
ATOM 1391 C C . SER A 1 185 ? -1.974 10.488 0.570 1.00 89.50 185 SER A C 1
ATOM 1393 O O . SER A 1 185 ? -1.559 9.446 0.070 1.00 89.50 185 SER A O 1
ATOM 1395 N N . ASN A 1 186 ? -3.006 10.509 1.423 1.00 92.81 186 ASN A N 1
ATOM 1396 C CA . ASN A 1 186 ? -3.743 9.299 1.788 1.00 92.81 186 ASN A CA 1
ATOM 1397 C C . ASN A 1 186 ? -4.487 8.708 0.582 1.00 92.81 186 ASN A C 1
ATOM 1399 O O . ASN A 1 186 ? -4.502 7.489 0.451 1.00 92.81 186 ASN A O 1
ATOM 1403 N N . MET A 1 187 ? -5.066 9.531 -0.302 1.00 90.12 187 MET A N 1
ATOM 1404 C CA . MET A 1 187 ? -5.729 9.053 -1.522 1.00 90.12 187 MET A CA 1
ATOM 1405 C C . MET A 1 187 ? -4.743 8.315 -2.431 1.00 90.12 187 MET A C 1
ATOM 1407 O O . MET A 1 187 ? -5.040 7.205 -2.862 1.00 90.12 187 MET A O 1
ATOM 1411 N N . VAL A 1 188 ? -3.554 8.887 -2.668 1.00 87.56 188 VAL A N 1
ATOM 1412 C CA . VAL A 1 188 ? -2.503 8.273 -3.501 1.00 87.56 188 VAL A CA 1
ATOM 1413 C C . VAL A 1 188 ? -2.045 6.933 -2.917 1.00 87.56 188 VAL A C 1
ATOM 1415 O O . VAL A 1 188 ? -2.032 5.928 -3.627 1.00 87.56 188 VAL A O 1
ATOM 1418 N N . THR A 1 189 ? -1.726 6.881 -1.618 1.00 88.69 189 THR A N 1
ATOM 1419 C CA . THR A 1 189 ? -1.363 5.619 -0.950 1.00 88.69 189 THR A CA 1
ATOM 1420 C C . THR A 1 189 ? -2.528 4.623 -0.958 1.00 88.69 189 THR A C 1
ATOM 1422 O O . THR A 1 189 ? -2.318 3.433 -1.179 1.00 88.69 189 THR A O 1
ATOM 1425 N N . GLY A 1 190 ? -3.764 5.091 -0.780 1.00 88.69 190 GLY A N 1
ATOM 1426 C CA . GLY A 1 190 ? -4.971 4.266 -0.764 1.00 88.69 190 GLY A CA 1
ATOM 1427 C C . GLY A 1 190 ? -5.261 3.579 -2.098 1.00 88.69 190 GLY A C 1
ATOM 1428 O O . GLY A 1 190 ? -5.503 2.374 -2.126 1.00 88.69 190 GLY A O 1
ATOM 1429 N N . VAL A 1 191 ? -5.175 4.300 -3.221 1.00 87.75 191 VAL A N 1
ATOM 1430 C CA . VAL A 1 191 ? -5.401 3.702 -4.552 1.00 87.75 191 VAL A CA 1
ATOM 1431 C C . VAL A 1 191 ? -4.246 2.806 -5.018 1.00 87.75 191 VAL A C 1
ATOM 1433 O O . VAL A 1 191 ? -4.444 1.976 -5.910 1.00 87.75 191 VAL A O 1
ATOM 1436 N N . HIS A 1 192 ? -3.055 2.964 -4.426 1.00 82.38 192 HIS A N 1
ATOM 1437 C CA . HIS A 1 192 ? -1.876 2.149 -4.716 1.00 82.38 192 HIS A CA 1
ATOM 1438 C C . HIS A 1 192 ? -1.818 0.887 -3.839 1.00 82.38 192 HIS A C 1
ATOM 1440 O O . HIS A 1 192 ? -1.934 -0.232 -4.340 1.00 82.38 192 HIS A O 1
ATOM 1446 N N . GLU A 1 193 ? -1.685 1.061 -2.523 1.00 85.75 193 GLU A N 1
ATOM 1447 C CA . GLU A 1 193 ? -1.464 -0.011 -1.545 1.00 85.75 193 GLU A CA 1
ATOM 1448 C C . GLU A 1 193 ? -2.743 -0.419 -0.810 1.00 85.75 193 GLU A C 1
ATOM 1450 O O . GLU A 1 193 ? -2.880 -1.579 -0.423 1.00 85.75 193 GLU A O 1
ATOM 1455 N N . GLY A 1 194 ? -3.717 0.484 -0.662 1.00 89.62 194 GLY A N 1
ATOM 1456 C CA . GLY A 1 194 ? -4.907 0.288 0.173 1.00 89.62 194 GLY A CA 1
ATOM 1457 C C . GLY A 1 194 ? -4.601 0.314 1.673 1.00 89.62 194 GLY A C 1
ATOM 1458 O O . GLY A 1 194 ? -3.458 0.187 2.106 1.00 89.62 194 GLY A O 1
ATOM 1459 N N . PHE A 1 195 ? -5.638 0.472 2.491 1.00 94.00 195 PHE A N 1
ATOM 1460 C CA . PHE A 1 195 ? -5.512 0.507 3.945 1.00 94.00 195 PHE A CA 1
ATOM 1461 C C . PHE A 1 195 ? -6.138 -0.723 4.588 1.00 94.00 195 PHE A C 1
ATOM 1463 O O . PHE A 1 195 ? -7.197 -1.192 4.176 1.00 94.00 195 PHE A O 1
ATOM 1470 N N . LYS A 1 196 ? -5.497 -1.197 5.658 1.00 94.38 196 LYS A N 1
ATOM 1471 C CA . LYS A 1 196 ? -5.948 -2.324 6.472 1.00 94.38 196 LYS A CA 1
ATOM 1472 C C . LYS A 1 196 ? -6.007 -1.916 7.939 1.00 94.38 196 LYS A C 1
ATOM 1474 O O . LYS A 1 196 ? -5.077 -1.295 8.452 1.00 94.38 196 LYS A O 1
ATOM 1479 N N . LYS A 1 197 ? -7.097 -2.263 8.621 1.00 94.31 197 LYS A N 1
ATOM 1480 C CA . LYS A 1 197 ? -7.248 -2.126 10.075 1.00 94.31 197 LYS A CA 1
ATOM 1481 C C . LYS A 1 197 ? -7.772 -3.423 10.661 1.00 94.31 197 LYS A C 1
ATOM 1483 O O . LYS A 1 197 ? -8.806 -3.928 10.241 1.00 94.31 197 LYS A O 1
ATOM 1488 N N . SER A 1 198 ? -7.072 -3.925 11.662 1.00 94.69 198 SER A N 1
ATOM 1489 C CA . SER A 1 198 ? -7.421 -5.138 12.386 1.00 94.69 198 SER A CA 1
ATOM 1490 C C . SER A 1 198 ? -7.998 -4.810 13.762 1.00 94.69 198 SER A C 1
ATOM 1492 O O . SER A 1 198 ? -7.493 -3.969 14.512 1.00 94.69 198 SER A O 1
ATOM 1494 N N . LEU A 1 199 ? -9.081 -5.501 14.092 1.00 93.75 199 LEU A N 1
ATOM 1495 C CA . LEU A 1 199 ? -9.767 -5.467 15.373 1.00 93.75 199 LEU A CA 1
ATOM 1496 C C . LEU A 1 199 ? -9.696 -6.864 15.987 1.00 93.75 199 LEU A C 1
ATOM 1498 O O . LEU A 1 199 ? -9.875 -7.865 15.295 1.00 93.75 199 LEU A O 1
ATOM 1502 N N . VAL A 1 200 ? -9.452 -6.931 17.289 1.00 93.12 200 VAL A N 1
ATOM 1503 C CA . VAL A 1 200 ? -9.406 -8.180 18.052 1.00 93.12 200 VAL A CA 1
ATOM 1504 C C . VAL A 1 200 ? -10.584 -8.209 19.011 1.00 93.12 200 VAL A C 1
ATOM 1506 O O . VAL A 1 200 ? -10.846 -7.237 19.726 1.00 93.12 200 VAL A O 1
ATOM 1509 N N . ILE A 1 201 ? -11.287 -9.335 19.018 1.00 92.38 201 ILE A N 1
ATOM 1510 C CA . ILE A 1 201 ? -12.393 -9.611 19.924 1.00 92.38 201 ILE A CA 1
ATOM 1511 C C . ILE A 1 201 ? -11.863 -10.436 21.096 1.00 92.38 201 ILE A C 1
ATOM 1513 O O . ILE A 1 201 ? -11.367 -11.548 20.922 1.00 92.38 201 ILE A O 1
ATOM 1517 N N . GLU A 1 202 ? -12.002 -9.907 22.308 1.00 90.44 202 GLU A N 1
ATOM 1518 C CA . GLU A 1 202 ? -11.662 -10.612 23.542 1.00 90.44 202 GLU A CA 1
ATOM 1519 C C . GLU A 1 202 ? -12.920 -10.863 24.373 1.00 90.44 202 GLU A C 1
ATOM 1521 O O . GLU A 1 202 ? -13.612 -9.939 24.797 1.00 90.44 202 GLU A O 1
ATOM 1526 N N . GLY A 1 203 ? -13.218 -12.130 24.642 1.00 87.00 203 GLY A N 1
ATOM 1527 C CA . GLY A 1 203 ? -14.335 -12.520 25.493 1.00 87.00 203 GLY A CA 1
ATOM 1528 C C . GLY A 1 203 ? -14.699 -13.986 25.321 1.00 87.00 203 GLY A C 1
ATOM 1529 O O . GLY A 1 203 ? -14.519 -14.572 24.257 1.00 87.00 203 GLY A O 1
ATOM 1530 N N . VAL A 1 204 ? -15.210 -14.592 26.390 1.00 87.62 204 VAL A N 1
ATOM 1531 C CA . VAL A 1 204 ? -15.692 -15.976 26.342 1.00 87.62 204 VAL A CA 1
ATOM 1532 C C . VAL A 1 204 ? -17.018 -15.985 25.590 1.00 87.62 204 VAL A C 1
ATOM 1534 O O . VAL A 1 204 ? -17.932 -15.252 25.959 1.00 87.62 204 VAL A O 1
ATOM 1537 N N . GLY A 1 205 ? -17.101 -16.788 24.528 1.00 84.69 205 GLY A N 1
ATOM 1538 C CA . GLY A 1 205 ? -18.283 -16.869 23.667 1.00 84.69 205 GLY A CA 1
ATOM 1539 C C . GLY A 1 205 ? -18.430 -15.714 22.675 1.00 84.69 205 GLY A C 1
ATOM 1540 O O . GLY A 1 205 ? -19.423 -15.680 21.953 1.00 84.69 205 GLY A O 1
ATOM 1541 N N . TYR A 1 206 ? -17.466 -14.786 22.613 1.00 91.25 206 TYR A N 1
ATOM 1542 C CA . TYR A 1 206 ? -17.533 -13.691 21.652 1.00 91.25 206 TYR A CA 1
ATOM 1543 C C . TYR A 1 206 ? -17.079 -14.157 20.276 1.00 91.25 206 TYR A C 1
ATOM 1545 O O . TYR A 1 206 ? -16.011 -14.751 20.145 1.00 91.25 206 TYR A O 1
ATOM 1553 N N . LYS A 1 207 ? -17.899 -13.903 19.257 1.00 88.81 207 LYS A N 1
ATOM 1554 C CA . LYS A 1 207 ? -17.644 -14.325 17.877 1.00 88.81 207 LYS A CA 1
ATOM 1555 C C . LYS A 1 207 ? -18.138 -13.266 16.902 1.00 88.81 207 LYS A C 1
ATOM 1557 O O . LYS A 1 207 ? -19.122 -12.579 17.176 1.00 88.81 207 LYS A O 1
ATOM 1562 N N . ALA A 1 208 ? -17.477 -13.179 15.757 1.00 89.56 208 ALA A N 1
ATOM 1563 C CA . ALA A 1 208 ? -17.957 -12.428 14.610 1.00 89.56 208 ALA A CA 1
ATOM 1564 C C . ALA A 1 208 ? -18.139 -13.374 13.425 1.00 89.56 208 ALA A C 1
ATOM 1566 O O . ALA A 1 208 ? -17.375 -14.323 13.260 1.00 89.56 208 ALA A O 1
ATOM 1567 N N . SER A 1 209 ? -19.145 -13.108 12.605 1.00 87.25 209 SER A N 1
ATOM 1568 C CA . SER A 1 209 ? -19.381 -13.812 11.348 1.00 87.25 209 SER A CA 1
ATOM 1569 C C . SER A 1 209 ? -19.708 -12.807 10.254 1.00 87.25 209 SER A C 1
ATOM 1571 O O . SER A 1 209 ? -20.380 -11.807 10.497 1.00 87.25 209 SER A O 1
ATOM 1573 N N . VAL A 1 210 ? -19.213 -13.065 9.046 1.00 88.50 210 VAL A N 1
ATOM 1574 C CA . VAL A 1 210 ? -19.507 -12.254 7.859 1.00 88.50 210 VAL A CA 1
ATOM 1575 C C . VAL A 1 210 ? -20.481 -13.036 6.996 1.00 88.50 210 VAL A C 1
ATOM 1577 O O . VAL A 1 210 ? -20.229 -14.190 6.656 1.00 88.50 210 VAL A O 1
ATOM 1580 N N . SER A 1 211 ? -21.603 -12.418 6.653 1.00 82.50 211 SER A N 1
ATOM 1581 C CA . SER A 1 211 ? -22.602 -12.972 5.744 1.00 82.50 211 SER A CA 1
ATOM 1582 C C . SER A 1 211 ? -22.838 -11.956 4.635 1.00 82.50 211 SER A C 1
ATOM 1584 O O . SER A 1 211 ? -23.596 -11.001 4.786 1.00 82.50 211 SER A O 1
ATOM 1586 N N . GLY A 1 212 ? -22.113 -12.128 3.529 1.00 81.25 212 GLY A N 1
ATOM 1587 C CA . GLY A 1 212 ? -22.105 -11.166 2.430 1.00 81.25 212 GLY A CA 1
ATOM 1588 C C . GLY A 1 212 ? -21.619 -9.793 2.894 1.00 81.25 212 GLY A C 1
ATOM 1589 O O . GLY A 1 212 ? -20.456 -9.636 3.255 1.00 81.25 212 GLY A O 1
ATOM 1590 N N . ASN A 1 213 ? -22.522 -8.810 2.887 1.00 83.00 213 ASN A N 1
ATOM 1591 C CA . ASN A 1 213 ? -22.228 -7.421 3.246 1.00 83.00 213 ASN A CA 1
ATOM 1592 C C . ASN A 1 213 ? -22.599 -7.064 4.703 1.00 83.00 213 ASN A C 1
ATOM 1594 O O . ASN A 1 213 ? -22.502 -5.904 5.111 1.00 83.00 213 ASN A O 1
ATOM 1598 N N . GLU A 1 214 ? -23.044 -8.047 5.489 1.00 88.06 214 GLU A N 1
ATOM 1599 C CA . GLU A 1 214 ? -23.407 -7.879 6.896 1.00 88.06 214 GLU A CA 1
ATOM 1600 C C . GLU A 1 214 ? -22.417 -8.599 7.815 1.00 88.06 214 GLU A C 1
ATOM 1602 O O . GLU A 1 214 ? -22.072 -9.766 7.624 1.00 88.06 214 GLU A O 1
ATOM 1607 N N . LEU A 1 215 ? -21.971 -7.891 8.850 1.00 87.25 215 LEU A N 1
ATOM 1608 C CA . LEU A 1 215 ? -21.143 -8.408 9.929 1.00 87.25 215 LEU A CA 1
ATOM 1609 C C . LEU A 1 215 ? -22.033 -8.667 11.147 1.00 87.25 215 LEU A C 1
ATOM 1611 O O . LEU A 1 215 ? -22.560 -7.736 11.753 1.00 87.25 215 LEU A O 1
ATOM 1615 N N . THR A 1 216 ? -22.195 -9.928 11.524 1.00 90.06 216 THR A N 1
ATOM 1616 C CA . THR A 1 216 ? -22.936 -10.340 12.720 1.00 90.06 216 THR A CA 1
ATOM 1617 C C . THR A 1 216 ? -21.981 -10.486 13.900 1.00 90.06 216 THR A C 1
ATOM 1619 O O . THR A 1 216 ? -21.002 -11.229 13.848 1.00 90.06 216 THR A O 1
ATOM 1622 N N . LEU A 1 217 ? -22.254 -9.752 14.978 1.00 90.19 217 LEU A N 1
ATOM 1623 C CA . LEU A 1 217 ? -21.424 -9.683 16.177 1.00 90.19 217 LEU A CA 1
ATOM 1624 C C . LEU A 1 217 ? -22.159 -10.308 17.369 1.00 90.19 217 LEU A C 1
ATOM 1626 O O . LEU A 1 217 ? -23.157 -9.777 17.860 1.00 90.19 217 LEU A O 1
ATOM 1630 N N . ASN A 1 218 ? -21.618 -11.413 17.877 1.00 89.94 218 ASN A N 1
ATOM 1631 C CA . ASN A 1 218 ? -22.059 -12.068 19.104 1.00 89.94 218 ASN A CA 1
ATOM 1632 C C . ASN A 1 218 ? -21.126 -11.644 20.237 1.00 89.94 218 ASN A C 1
ATOM 1634 O O . ASN A 1 218 ? -20.071 -12.238 20.416 1.00 89.94 218 ASN A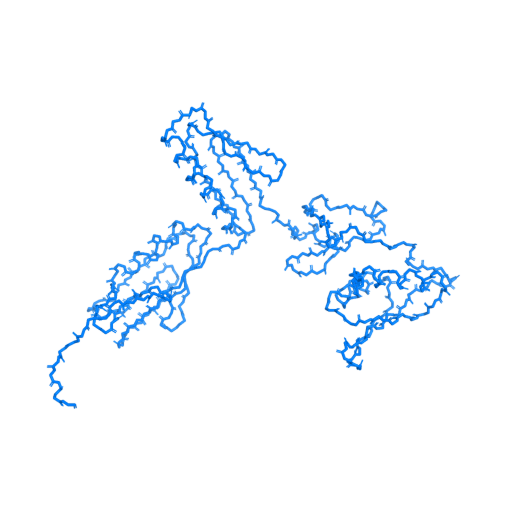 O 1
ATOM 1638 N N . VAL A 1 219 ? -21.476 -10.587 20.975 1.00 86.94 219 VAL A N 1
ATOM 1639 C CA . VAL A 1 219 ? -20.573 -9.947 21.961 1.00 86.94 219 VAL A CA 1
ATOM 1640 C C . VAL A 1 219 ? -21.198 -9.885 23.360 1.00 86.94 219 VAL A C 1
ATOM 1642 O O . VAL A 1 219 ? -20.994 -8.937 24.114 1.00 86.94 219 VAL A O 1
ATOM 1645 N N . GLY A 1 220 ? -22.000 -10.899 23.703 1.00 84.44 220 GLY A N 1
ATOM 1646 C CA . GLY A 1 220 ? -22.639 -11.025 25.020 1.00 84.44 220 GLY A CA 1
ATOM 1647 C C . GLY A 1 220 ? -23.956 -10.259 25.188 1.00 84.44 220 GLY A C 1
ATOM 1648 O O . GLY A 1 220 ? -24.456 -10.166 26.305 1.00 84.44 220 GLY A O 1
ATOM 1649 N N . TYR A 1 221 ? -24.524 -9.721 24.106 1.00 87.69 221 TYR A N 1
ATOM 1650 C CA . TYR A 1 221 ? -25.904 -9.227 24.081 1.00 87.69 221 TYR A CA 1
ATOM 1651 C C . TYR A 1 221 ? -26.888 -10.379 23.841 1.00 87.69 221 TYR A C 1
ATOM 1653 O O . TYR A 1 221 ? -26.534 -11.372 23.210 1.00 87.69 221 TYR A O 1
ATOM 1661 N N . SER A 1 222 ? -28.135 -10.241 24.306 1.00 87.62 222 SER A N 1
ATOM 1662 C CA . SER A 1 222 ? -29.174 -11.268 24.122 1.00 87.62 222 SER A CA 1
ATOM 1663 C C . SER A 1 222 ? -29.533 -11.510 22.653 1.00 87.62 222 SER A C 1
ATOM 1665 O O . SER A 1 222 ? -29.897 -12.623 22.291 1.00 87.62 222 SER A O 1
ATOM 1667 N N . LYS A 1 223 ? -29.442 -10.473 21.809 1.00 86.94 223 LYS A N 1
ATOM 1668 C CA . LYS A 1 223 ? -29.626 -10.565 20.356 1.00 86.94 223 LYS A CA 1
ATOM 1669 C C . LYS A 1 223 ? -28.295 -10.259 19.654 1.00 86.94 223 LYS A C 1
ATOM 1671 O O . LYS A 1 223 ? -27.621 -9.315 20.078 1.00 86.94 223 LYS A O 1
ATOM 1676 N N . PRO A 1 224 ? -27.921 -11.007 18.600 1.00 88.69 224 PRO A N 1
ATOM 1677 C CA . PRO A 1 224 ? -26.762 -10.685 17.772 1.00 88.69 224 PRO A CA 1
ATOM 1678 C C . PRO A 1 224 ? -26.888 -9.282 17.175 1.00 88.69 224 PRO A C 1
ATOM 1680 O O . PRO A 1 224 ? -27.967 -8.890 16.730 1.00 88.69 224 PRO A O 1
ATOM 1683 N N . VAL A 1 225 ? -25.788 -8.530 17.148 1.00 89.50 225 VAL A N 1
ATOM 1684 C CA . VAL A 1 225 ? -25.765 -7.192 16.546 1.00 89.50 225 VAL A CA 1
ATOM 1685 C C . VAL A 1 225 ? -25.333 -7.324 15.091 1.00 89.50 225 VAL A C 1
ATOM 1687 O O . VAL A 1 225 ? -24.197 -7.701 14.813 1.00 89.50 225 VAL A O 1
ATOM 1690 N N . THR A 1 226 ? -26.236 -7.022 14.165 1.00 88.94 226 THR A N 1
ATOM 1691 C CA . THR A 1 226 ? -25.959 -6.951 12.726 1.00 88.94 226 THR A CA 1
ATOM 1692 C C . THR A 1 226 ? -25.407 -5.573 12.372 1.00 88.94 226 THR A C 1
ATOM 1694 O O . THR A 1 226 ? -26.016 -4.552 12.691 1.00 88.94 226 THR A O 1
ATOM 1697 N N . PHE A 1 227 ? -24.260 -5.531 11.701 1.00 87.62 227 PHE A N 1
ATOM 1698 C CA . PHE A 1 227 ? -23.624 -4.310 11.224 1.00 87.62 227 PHE A CA 1
ATOM 1699 C C . PHE A 1 227 ? -23.461 -4.365 9.703 1.00 87.62 227 PHE A C 1
ATOM 1701 O O . PHE A 1 227 ? -22.737 -5.207 9.177 1.00 87.62 227 PHE A O 1
ATOM 1708 N N . THR A 1 228 ? -24.116 -3.453 8.990 1.00 86.62 228 THR A N 1
ATOM 1709 C CA . THR A 1 228 ? -24.013 -3.346 7.530 1.00 86.62 228 THR A CA 1
ATOM 1710 C C . THR A 1 228 ? -22.701 -2.670 7.145 1.00 86.62 228 THR A C 1
ATOM 1712 O O . THR A 1 228 ? -22.469 -1.511 7.508 1.00 86.62 228 THR A O 1
ATOM 1715 N N . VAL A 1 229 ? -21.844 -3.370 6.404 1.00 85.69 229 VAL A N 1
ATOM 1716 C CA . VAL A 1 229 ? -20.565 -2.822 5.947 1.00 85.69 229 VAL A CA 1
ATOM 1717 C C . VAL A 1 229 ? -20.825 -1.851 4.780 1.00 85.69 229 VAL A C 1
ATOM 1719 O O . VAL A 1 229 ? -21.529 -2.201 3.828 1.00 85.69 229 VAL A O 1
ATOM 1722 N N . PRO A 1 230 ? -20.327 -0.601 4.847 1.00 85.56 230 PRO A N 1
ATOM 1723 C CA . PRO A 1 230 ? -20.530 0.376 3.781 1.00 85.56 230 PRO A CA 1
ATOM 1724 C C . PRO A 1 230 ? -19.829 -0.048 2.484 1.00 85.56 230 PRO A C 1
ATOM 1726 O O . PRO A 1 230 ? -18.788 -0.707 2.504 1.00 85.56 230 PRO A O 1
ATOM 1729 N N . LYS A 1 231 ? -20.383 0.383 1.342 1.00 81.69 231 LYS A N 1
ATOM 1730 C CA . LYS A 1 231 ? -19.780 0.158 0.020 1.00 81.69 231 LYS A CA 1
ATOM 1731 C C . LYS A 1 231 ? -18.353 0.726 0.008 1.00 81.69 231 LYS A C 1
ATOM 1733 O O . LYS A 1 231 ? -18.160 1.885 0.360 1.00 81.69 231 LYS A O 1
ATOM 1738 N N . GLY A 1 232 ? -17.376 -0.092 -0.383 1.00 82.62 232 GLY A N 1
ATOM 1739 C CA . GLY A 1 232 ? -15.955 0.281 -0.423 1.00 82.62 232 GLY A CA 1
ATOM 1740 C C . GLY A 1 232 ? -15.091 -0.295 0.706 1.00 82.62 232 GLY A C 1
ATOM 1741 O O . GLY A 1 232 ? -13.870 -0.182 0.625 1.00 82.62 232 GLY A O 1
ATOM 1742 N N . VAL A 1 233 ? -15.687 -0.953 1.712 1.00 87.06 233 VAL A N 1
ATOM 1743 C CA . VAL A 1 233 ? -14.948 -1.708 2.744 1.00 87.06 233 VAL A CA 1
ATOM 1744 C C . VAL A 1 233 ? -15.225 -3.191 2.593 1.00 87.06 233 VAL A C 1
ATOM 1746 O O . VAL A 1 233 ? -16.377 -3.610 2.552 1.00 87.06 233 VAL A O 1
ATOM 1749 N N . SER A 1 234 ? -14.170 -3.996 2.589 1.00 87.50 234 SER A N 1
ATOM 1750 C CA . SER A 1 234 ? -14.265 -5.445 2.733 1.00 87.50 234 SER A CA 1
ATOM 1751 C C . SER A 1 234 ? -13.911 -5.852 4.160 1.00 87.50 234 SER A C 1
ATOM 1753 O O . SER A 1 234 ? -12.868 -5.454 4.685 1.00 87.50 234 SER A O 1
ATOM 1755 N N . ALA A 1 235 ? -14.769 -6.658 4.785 1.00 88.62 235 ALA A N 1
ATOM 1756 C CA . ALA A 1 235 ? -14.535 -7.231 6.105 1.00 88.62 235 ALA A CA 1
ATOM 1757 C C . ALA A 1 235 ? -14.241 -8.730 5.984 1.00 88.62 235 ALA A C 1
ATOM 1759 O O . ALA A 1 235 ? -15.035 -9.481 5.423 1.00 88.62 235 ALA A O 1
ATOM 1760 N N . THR A 1 236 ? -13.115 -9.169 6.537 1.00 89.75 236 THR A N 1
ATOM 1761 C CA . THR A 1 236 ? -12.737 -10.581 6.664 1.00 89.75 236 THR A CA 1
ATOM 1762 C C . THR A 1 236 ? -12.618 -10.941 8.140 1.00 89.75 236 THR A C 1
ATOM 1764 O O . THR A 1 236 ? -12.205 -10.119 8.960 1.00 89.75 236 THR A O 1
ATOM 1767 N N . VAL A 1 237 ? -13.030 -12.156 8.508 1.00 89.88 237 VAL A N 1
ATOM 1768 C CA . VAL A 1 237 ? -12.995 -12.621 9.901 1.00 89.88 237 VAL A CA 1
ATOM 1769 C C . VAL A 1 237 ? -12.229 -13.929 9.987 1.00 89.88 237 VAL A C 1
ATOM 1771 O O . VAL A 1 237 ? -12.619 -14.928 9.391 1.00 89.88 237 VAL A O 1
ATOM 1774 N N . GLU A 1 238 ? -11.156 -13.912 10.770 1.00 87.38 238 GLU A N 1
ATOM 1775 C CA . GLU A 1 238 ? -10.302 -15.059 11.069 1.00 87.38 238 GLU A CA 1
ATOM 1776 C C . GLU A 1 238 ? -10.385 -15.338 12.574 1.00 87.38 238 GLU A C 1
ATOM 1778 O O . GLU A 1 238 ? -9.695 -14.725 13.394 1.00 87.38 238 GLU A O 1
ATOM 1783 N N . GLY A 1 239 ? -11.302 -16.227 12.964 1.00 86.25 239 GLY A N 1
ATOM 1784 C CA . GLY A 1 239 ? -11.563 -16.542 14.370 1.00 86.25 239 GLY A CA 1
ATOM 1785 C C . GLY A 1 239 ? -12.004 -15.310 15.169 1.00 86.25 239 GLY A C 1
ATOM 1786 O O . GLY A 1 239 ? -13.115 -14.815 14.995 1.00 86.25 239 GLY A O 1
ATOM 1787 N N . ASN A 1 240 ? -11.126 -14.815 16.047 1.00 88.25 240 ASN A N 1
ATOM 1788 C CA . ASN A 1 240 ? -11.378 -13.639 16.891 1.00 88.25 240 ASN A CA 1
ATOM 1789 C C . ASN A 1 240 ? -10.831 -12.326 16.306 1.00 88.25 240 ASN A C 1
ATOM 1791 O O . ASN A 1 240 ? -10.919 -11.283 16.958 1.00 88.25 240 ASN A O 1
ATOM 1795 N N . LYS A 1 241 ? -10.243 -12.357 15.106 1.00 92.44 241 LYS A N 1
ATOM 1796 C CA . LYS A 1 241 ? -9.679 -11.182 14.441 1.00 92.44 241 LYS A CA 1
ATOM 1797 C C . LYS A 1 241 ? -10.589 -10.752 13.293 1.00 92.44 241 LYS A C 1
ATOM 1799 O O . LYS A 1 241 ? -10.849 -11.530 12.381 1.00 92.44 241 LYS A O 1
ATOM 1804 N N . ILE A 1 242 ? -11.061 -9.508 13.334 1.00 92.12 242 ILE A N 1
ATOM 1805 C CA . ILE A 1 242 ? -11.768 -8.863 12.224 1.00 92.12 242 ILE A CA 1
ATOM 1806 C C . ILE A 1 242 ? -10.756 -7.986 11.496 1.00 92.12 242 ILE A C 1
ATOM 1808 O O . ILE A 1 242 ? -10.190 -7.063 12.079 1.00 92.12 242 ILE A O 1
ATOM 1812 N N . THR A 1 243 ? -10.552 -8.245 10.218 1.00 94.19 243 THR A N 1
ATOM 1813 C CA . THR A 1 243 ? -9.719 -7.433 9.343 1.00 94.19 243 THR A CA 1
ATOM 1814 C C . THR A 1 243 ? -10.616 -6.632 8.408 1.00 94.19 243 THR A C 1
ATOM 1816 O O . THR A 1 243 ? -11.438 -7.189 7.687 1.00 94.19 243 THR A O 1
ATOM 1819 N N . LEU A 1 244 ? -10.456 -5.312 8.418 1.00 93.38 244 LEU A N 1
ATOM 1820 C CA . LEU A 1 244 ? -11.139 -4.387 7.523 1.00 93.38 244 LEU A CA 1
ATOM 1821 C C . LEU A 1 244 ? -10.135 -3.853 6.508 1.00 93.38 244 LEU A C 1
ATOM 1823 O O . LEU A 1 244 ? -9.061 -3.386 6.895 1.00 93.38 244 LEU A O 1
ATOM 1827 N N . GLU A 1 245 ? -10.497 -3.890 5.234 1.00 92.94 245 GLU A N 1
ATOM 1828 C CA . GLU A 1 245 ? -9.691 -3.367 4.132 1.00 92.94 245 GLU A CA 1
ATOM 1829 C C . GLU A 1 245 ? -10.520 -2.376 3.309 1.00 92.94 245 GLU A C 1
ATOM 1831 O O . GLU A 1 245 ? -11.717 -2.573 3.108 1.00 92.94 245 GLU A O 1
ATOM 1836 N N . SER A 1 246 ? -9.902 -1.270 2.897 1.00 93.44 246 SER A N 1
ATOM 1837 C CA . SER A 1 246 ? -10.563 -0.177 2.175 1.00 93.44 246 SER A CA 1
ATOM 1838 C C . SER A 1 246 ? -9.542 0.658 1.411 1.00 93.44 246 SER A C 1
ATOM 1840 O O . SER A 1 246 ? -8.373 0.739 1.795 1.00 93.44 246 SER A O 1
ATOM 1842 N N . ILE A 1 247 ? -9.998 1.322 0.354 1.00 93.44 247 ILE A N 1
ATOM 1843 C CA . ILE A 1 247 ? -9.210 2.305 -0.401 1.00 93.44 247 ILE A CA 1
ATOM 1844 C C . ILE A 1 247 ? -9.161 3.634 0.366 1.00 93.44 247 ILE A C 1
ATOM 1846 O O . ILE A 1 247 ? -8.113 4.271 0.440 1.00 93.44 247 ILE A O 1
ATOM 1850 N N . ASP A 1 248 ? -10.281 4.025 0.982 1.00 92.69 248 ASP A N 1
ATOM 1851 C CA . ASP A 1 248 ? -10.397 5.252 1.768 1.00 92.69 248 ASP A CA 1
ATOM 1852 C C . ASP A 1 248 ? -10.082 4.995 3.252 1.00 92.69 248 ASP A C 1
ATOM 1854 O O . ASP A 1 248 ? -10.688 4.135 3.907 1.00 92.69 248 ASP A O 1
ATOM 1858 N N . LYS A 1 249 ? -9.126 5.768 3.777 1.00 92.88 249 LYS A N 1
ATOM 1859 C CA . LYS A 1 249 ? -8.652 5.727 5.164 1.00 92.88 249 LYS A CA 1
ATOM 1860 C C . LYS A 1 249 ? -9.697 6.244 6.151 1.00 92.88 249 LYS A C 1
ATOM 1862 O O . LYS A 1 249 ? -9.775 5.722 7.271 1.00 92.88 249 LYS A O 1
ATOM 1867 N N . ASP A 1 250 ? -10.486 7.236 5.750 1.00 92.12 250 ASP A N 1
ATOM 1868 C CA . ASP A 1 250 ? -11.459 7.896 6.619 1.00 92.12 250 ASP A CA 1
ATOM 1869 C C . ASP A 1 250 ? -12.656 6.977 6.839 1.00 92.12 250 ASP A C 1
ATOM 1871 O O . ASP A 1 250 ? -13.009 6.653 7.978 1.00 92.12 250 ASP A O 1
ATOM 1875 N N . LEU A 1 251 ? -13.199 6.440 5.746 1.00 92.75 251 LEU A N 1
ATOM 1876 C CA . LEU A 1 251 ? -14.287 5.470 5.768 1.00 92.75 251 LEU A CA 1
ATOM 1877 C C . LEU A 1 251 ? -13.885 4.180 6.509 1.00 92.75 251 LEU A C 1
ATOM 1879 O O . LEU A 1 251 ? -14.653 3.676 7.339 1.00 92.75 251 LEU A O 1
ATOM 1883 N N . LEU A 1 252 ? -12.652 3.692 6.320 1.00 94.38 252 LEU A N 1
ATOM 1884 C CA . LEU A 1 252 ? -12.104 2.568 7.090 1.00 94.38 252 LEU A CA 1
ATOM 1885 C C . LEU A 1 252 ? -12.062 2.865 8.593 1.00 94.38 252 LEU A C 1
ATOM 1887 O O . LEU A 1 252 ? -12.462 2.038 9.415 1.00 94.38 252 LEU A O 1
ATOM 1891 N N . GLY A 1 253 ? -11.559 4.046 8.962 1.00 93.75 253 GLY A N 1
ATOM 1892 C CA . GLY A 1 253 ? -11.465 4.480 10.351 1.00 93.75 253 GLY A CA 1
ATOM 1893 C C . GLY A 1 253 ? -12.829 4.608 11.016 1.00 93.75 253 GLY A C 1
ATOM 1894 O O . GLY A 1 253 ? -13.011 4.092 12.119 1.00 93.75 253 GLY A O 1
ATOM 1895 N N . LEU A 1 254 ? -13.788 5.227 10.328 1.00 93.44 254 LEU A N 1
ATOM 1896 C CA . LEU A 1 254 ? -15.157 5.380 10.805 1.00 93.44 254 LEU A CA 1
ATOM 1897 C C . LEU A 1 254 ? -15.833 4.020 11.008 1.00 93.44 254 LEU A C 1
ATOM 1899 O O . LEU A 1 254 ? -16.466 3.789 12.037 1.00 93.44 254 LEU A O 1
ATOM 1903 N N . THR A 1 255 ? -15.669 3.105 10.053 1.00 93.44 255 THR A N 1
ATOM 1904 C CA . THR A 1 255 ? -16.248 1.756 10.121 1.00 93.44 255 THR A CA 1
ATOM 1905 C C . THR A 1 255 ? -15.663 0.968 11.291 1.00 93.44 255 THR A C 1
ATOM 1907 O O . THR A 1 255 ? -16.409 0.411 12.098 1.00 93.44 255 THR A O 1
ATOM 1910 N N . ALA A 1 256 ? -14.339 0.997 11.459 1.00 94.06 256 ALA A N 1
ATOM 1911 C CA . ALA A 1 256 ? -13.674 0.338 12.579 1.00 94.06 256 ALA A CA 1
ATOM 1912 C C . ALA A 1 256 ? -14.103 0.924 13.940 1.00 94.06 256 ALA A C 1
ATOM 1914 O O . ALA A 1 256 ? -14.349 0.181 14.893 1.00 94.06 256 ALA A O 1
ATOM 1915 N N . ALA A 1 257 ? -14.255 2.250 14.024 1.00 94.38 257 ALA A N 1
ATOM 1916 C CA . ALA A 1 257 ? -14.721 2.927 15.230 1.00 94.38 257 ALA A CA 1
ATOM 1917 C C . ALA A 1 257 ? -16.171 2.557 15.583 1.00 94.38 257 ALA A C 1
ATOM 1919 O O . ALA A 1 257 ? -16.460 2.298 16.753 1.00 94.38 257 ALA A O 1
ATOM 1920 N N . LYS A 1 258 ? -17.064 2.465 14.587 1.00 93.12 258 LYS A N 1
ATOM 1921 C CA . LYS A 1 258 ? -18.455 2.024 14.778 1.00 93.12 258 LYS A CA 1
ATOM 1922 C C . LYS A 1 258 ? -18.532 0.583 15.288 1.00 93.12 258 LYS A C 1
ATOM 1924 O O . LYS A 1 258 ? -19.267 0.321 16.235 1.00 93.12 258 LYS A O 1
ATOM 1929 N N . ILE A 1 259 ? -17.729 -0.329 14.735 1.00 92.31 259 ILE A N 1
ATOM 1930 C CA . ILE A 1 259 ? -17.658 -1.722 15.210 1.00 92.31 259 ILE A CA 1
ATOM 1931 C C . ILE A 1 259 ? -17.174 -1.769 16.665 1.00 92.31 259 ILE A C 1
ATOM 1933 O O . ILE A 1 259 ? -17.781 -2.426 17.507 1.00 92.31 259 ILE A O 1
ATOM 1937 N N . ARG A 1 260 ? -16.132 -1.004 17.006 1.00 92.94 260 ARG A N 1
ATOM 1938 C CA . ARG A 1 260 ? -15.649 -0.886 18.388 1.00 92.94 260 ARG A CA 1
ATOM 1939 C C . ARG A 1 260 ? -16.693 -0.294 19.342 1.00 92.94 260 ARG A C 1
ATOM 1941 O O . ARG A 1 260 ? -16.727 -0.659 20.518 1.00 92.94 260 ARG A O 1
ATOM 1948 N N . GLN A 1 261 ? -17.530 0.628 18.871 1.00 92.75 261 GLN A N 1
ATOM 1949 C CA . GLN A 1 261 ? -18.560 1.267 19.690 1.00 92.75 261 GLN A CA 1
ATOM 1950 C C . GLN A 1 261 ? -19.615 0.271 20.189 1.00 92.75 261 GLN A C 1
ATOM 1952 O O . GLN A 1 261 ? -20.142 0.485 21.280 1.00 92.75 261 GLN A O 1
ATOM 1957 N N . VAL A 1 262 ? -19.859 -0.825 19.455 1.00 91.50 262 VAL A N 1
ATOM 1958 C CA . VAL A 1 262 ? -20.786 -1.898 19.860 1.00 91.50 262 VAL A CA 1
ATOM 1959 C C . VAL A 1 262 ? -20.407 -2.466 21.227 1.00 91.50 262 VAL A C 1
ATOM 1961 O O . VAL A 1 262 ? -21.257 -2.592 22.103 1.00 91.50 262 VAL A O 1
ATOM 1964 N N . ARG A 1 263 ? -19.123 -2.777 21.442 1.00 90.69 263 ARG A N 1
ATOM 1965 C CA . ARG A 1 263 ? -18.615 -3.198 22.752 1.00 90.69 263 ARG A CA 1
ATOM 1966 C C . ARG A 1 263 ? -17.176 -2.743 22.945 1.00 90.69 263 ARG A C 1
ATOM 1968 O O . ARG A 1 263 ? -16.233 -3.414 22.528 1.00 90.69 263 ARG A O 1
ATOM 1975 N N . LYS A 1 264 ? -17.016 -1.619 23.640 1.00 91.94 264 LYS A N 1
ATOM 1976 C CA . LYS A 1 264 ? -15.703 -1.093 24.031 1.00 91.94 264 LYS A CA 1
ATOM 1977 C C . LYS A 1 264 ? -14.987 -2.063 24.987 1.00 91.94 264 LYS A C 1
ATOM 1979 O O . LYS A 1 264 ? -15.666 -2.759 25.746 1.00 91.94 264 LYS A O 1
ATOM 1984 N N . PRO A 1 265 ? -13.643 -2.092 24.981 1.00 93.00 265 PRO A N 1
ATOM 1985 C CA . PRO A 1 265 ? -12.888 -2.942 25.886 1.00 93.00 265 PRO A CA 1
ATOM 1986 C C . PRO A 1 265 ? -13.049 -2.474 27.335 1.00 93.00 265 PRO A C 1
ATOM 1988 O O . PRO A 1 265 ? -12.948 -1.284 27.638 1.00 93.00 265 PRO A O 1
ATOM 1991 N N . GLU A 1 266 ? -13.302 -3.418 28.234 1.00 89.69 266 GLU A N 1
ATOM 1992 C CA . GLU A 1 266 ? -13.464 -3.150 29.663 1.00 89.69 266 GLU A CA 1
ATOM 1993 C C . GLU A 1 266 ? -12.121 -2.888 30.371 1.00 89.69 266 GLU A C 1
ATOM 1995 O O . GLU A 1 266 ? -11.128 -3.560 30.080 1.00 89.69 266 GLU A O 1
ATOM 2000 N N . PRO A 1 267 ? -12.083 -2.010 31.393 1.00 89.56 267 PRO A N 1
ATOM 2001 C CA . PRO A 1 267 ? -10.851 -1.637 32.092 1.00 89.56 267 PRO A CA 1
ATOM 2002 C C . PRO A 1 267 ? -10.314 -2.714 33.044 1.00 89.56 267 PRO A C 1
ATOM 2004 O O . PRO A 1 267 ? -9.252 -2.523 33.613 1.00 89.56 267 PRO A O 1
ATOM 2007 N N . TYR A 1 268 ? -11.019 -3.824 33.270 1.00 87.69 268 TYR A N 1
ATOM 2008 C CA . TYR A 1 268 ? -10.556 -4.890 34.172 1.00 87.69 268 TYR A CA 1
ATOM 2009 C C . TYR A 1 268 ? -9.935 -6.050 33.392 1.00 87.69 268 TYR A C 1
ATOM 2011 O O . TYR A 1 268 ? -8.725 -6.261 33.419 1.00 87.69 268 TYR A O 1
ATOM 2019 N N . LYS A 1 269 ? -10.770 -6.804 32.666 1.00 85.69 269 LYS A N 1
ATOM 2020 C CA . LYS A 1 269 ? -10.350 -8.000 31.917 1.00 85.69 269 LYS A CA 1
ATOM 2021 C C . LYS A 1 269 ? -10.034 -7.723 30.444 1.00 85.69 269 LYS A C 1
ATOM 2023 O O . LYS A 1 269 ? -9.678 -8.660 29.745 1.00 85.69 269 LYS A O 1
ATOM 2028 N N . GLY A 1 270 ? -10.200 -6.488 29.961 1.00 86.12 270 GLY A N 1
ATOM 2029 C CA . GLY A 1 270 ? -9.991 -6.141 28.549 1.00 86.12 270 GLY A CA 1
ATOM 2030 C C . GLY A 1 270 ? -11.057 -6.674 27.589 1.00 86.12 270 GLY A C 1
ATOM 2031 O O . GLY A 1 270 ? -10.923 -6.499 26.384 1.00 86.12 270 GLY A O 1
ATOM 2032 N N . LYS A 1 271 ? -12.129 -7.297 28.102 1.00 90.81 271 LYS A N 1
ATOM 2033 C CA . LYS A 1 271 ? -13.172 -7.914 27.275 1.00 90.81 271 LYS A CA 1
ATOM 2034 C C . LYS A 1 271 ? -13.875 -6.873 26.410 1.00 90.81 271 LYS A C 1
ATOM 2036 O O . LYS A 1 271 ? -14.277 -5.829 26.916 1.00 90.81 271 LYS A O 1
ATOM 2041 N N . GLY A 1 272 ? -14.081 -7.189 25.140 1.00 91.62 272 GLY A N 1
ATOM 2042 C CA . GLY A 1 272 ? -14.688 -6.314 24.146 1.00 91.62 272 GLY A CA 1
ATOM 2043 C C . GLY A 1 272 ? -13.926 -6.350 22.828 1.00 91.62 272 GLY A C 1
ATOM 2044 O O . GLY A 1 272 ? -13.145 -7.264 22.567 1.00 91.62 272 GLY A O 1
ATOM 2045 N N . ILE A 1 273 ? -14.179 -5.349 21.993 1.00 93.88 273 ILE A N 1
ATOM 2046 C CA . ILE A 1 273 ? -13.540 -5.179 20.692 1.00 93.88 273 ILE A CA 1
ATOM 2047 C C . ILE A 1 273 ? -12.488 -4.080 20.824 1.00 93.88 273 ILE A C 1
ATOM 2049 O O . ILE A 1 273 ? -12.815 -2.941 21.160 1.00 93.88 273 ILE A O 1
ATOM 2053 N N . ARG A 1 274 ? -11.227 -4.404 20.545 1.00 93.50 274 ARG A N 1
ATOM 2054 C CA . ARG A 1 274 ? -10.099 -3.460 20.587 1.00 93.50 274 ARG A CA 1
ATOM 2055 C C . ARG A 1 274 ? -9.340 -3.453 19.268 1.00 93.50 274 ARG A C 1
ATOM 2057 O O . ARG A 1 274 ? -9.490 -4.377 18.472 1.00 93.50 274 ARG A O 1
ATOM 2064 N N . TYR A 1 275 ? -8.511 -2.439 19.036 1.00 95.44 275 TYR A N 1
ATOM 2065 C CA . TYR A 1 275 ? -7.587 -2.482 17.901 1.00 95.44 275 TYR A CA 1
ATOM 2066 C C . TYR A 1 275 ? -6.445 -3.473 18.166 1.00 95.44 275 TYR A C 1
ATOM 2068 O O . TYR A 1 275 ? -6.067 -3.734 19.316 1.00 95.44 275 TYR A O 1
ATOM 2076 N N . GLU A 1 276 ? -5.881 -4.032 17.098 1.00 93.69 276 GLU A N 1
ATOM 2077 C CA . GLU A 1 276 ? -4.644 -4.804 17.205 1.00 93.69 276 GLU A CA 1
ATOM 2078 C C . GLU A 1 276 ? -3.515 -3.918 17.761 1.00 93.69 276 GLU A C 1
ATOM 2080 O O . GLU A 1 276 ? -3.338 -2.779 17.336 1.00 93.69 276 GLU A O 1
ATOM 2085 N N . GLY A 1 277 ? -2.793 -4.416 18.769 1.00 88.62 277 GLY A N 1
ATOM 2086 C CA . GLY A 1 277 ? -1.739 -3.658 19.457 1.00 88.62 277 GLY A CA 1
ATOM 2087 C C . GLY A 1 277 ? -2.218 -2.575 20.437 1.00 88.62 277 GLY A C 1
ATOM 2088 O O . GLY A 1 277 ? -1.386 -1.919 21.055 1.00 88.62 277 GLY A O 1
ATOM 2089 N N . GLU A 1 278 ? -3.529 -2.383 20.632 1.00 91.31 278 GLU A N 1
ATOM 2090 C CA . GLU A 1 278 ? -4.033 -1.397 21.597 1.00 91.31 278 GLU A CA 1
ATOM 2091 C C . GLU A 1 278 ? -3.723 -1.791 23.048 1.00 91.31 278 GLU A C 1
ATOM 2093 O O . GLU A 1 278 ? -4.144 -2.851 23.522 1.00 91.31 278 GLU A O 1
ATOM 2098 N N . GLN A 1 279 ? -3.044 -0.900 23.774 1.00 89.75 279 GLN A N 1
ATOM 2099 C CA . GLN A 1 279 ? -2.774 -1.062 25.198 1.00 89.75 279 GLN A CA 1
ATOM 2100 C C . GLN A 1 279 ? -3.958 -0.558 26.034 1.00 89.75 279 GLN A C 1
ATOM 2102 O O . GLN A 1 279 ? -4.281 0.628 26.043 1.00 89.75 279 GLN A O 1
ATOM 2107 N N . ILE A 1 280 ? -4.594 -1.469 26.771 1.00 88.88 280 ILE A N 1
ATOM 2108 C CA . ILE A 1 280 ? -5.691 -1.146 27.690 1.00 88.88 280 ILE A CA 1
ATOM 2109 C C . ILE A 1 280 ? -5.116 -0.959 29.092 1.00 88.88 280 ILE A C 1
ATOM 2111 O O . ILE A 1 280 ? -4.486 -1.869 29.635 1.00 88.88 280 ILE A O 1
ATOM 2115 N N . VAL A 1 281 ? -5.373 0.198 29.702 1.00 87.75 281 VAL A N 1
ATOM 2116 C CA . VAL A 1 281 ? -5.035 0.442 31.109 1.00 87.75 281 VAL A CA 1
ATOM 2117 C C . VAL A 1 281 ? -5.921 -0.444 31.982 1.00 87.75 281 VAL A C 1
ATOM 2119 O O . VAL A 1 281 ? -7.133 -0.231 32.070 1.00 87.75 281 VAL A O 1
ATOM 2122 N N . ARG A 1 282 ? -5.316 -1.458 32.610 1.00 87.19 282 ARG A N 1
ATOM 2123 C CA . ARG A 1 282 ? -6.026 -2.407 33.469 1.00 87.19 282 ARG A CA 1
ATOM 2124 C C . ARG A 1 282 ? -6.088 -1.894 34.903 1.00 87.19 282 ARG A C 1
ATOM 2126 O O . ARG A 1 282 ? -5.058 -1.634 35.517 1.00 87.19 282 ARG A O 1
ATOM 2133 N N . LYS A 1 283 ? -7.297 -1.782 35.449 1.00 87.00 283 LYS A N 1
ATOM 2134 C CA . LYS A 1 283 ? -7.531 -1.567 36.878 1.00 87.00 283 LYS A CA 1
ATOM 2135 C C . LYS A 1 283 ? -7.496 -2.906 37.604 1.00 87.00 283 LYS A C 1
ATOM 2137 O O . LYS A 1 283 ? -7.972 -3.917 37.084 1.00 87.00 283 LYS A O 1
ATOM 2142 N N . VAL A 1 284 ? -6.961 -2.899 38.821 1.00 84.31 284 VAL A N 1
ATOM 2143 C CA . VAL A 1 284 ? -6.986 -4.071 39.700 1.00 84.31 284 VAL A CA 1
ATOM 2144 C C . VAL A 1 284 ? -8.453 -4.422 39.978 1.00 84.31 284 VAL A C 1
ATOM 2146 O O . VAL A 1 284 ? -9.262 -3.543 40.275 1.00 84.31 284 VAL A O 1
ATOM 2149 N N . GLY A 1 285 ? -8.817 -5.692 39.781 1.00 78.00 285 GLY A N 1
ATOM 2150 C CA . GLY A 1 285 ? -10.167 -6.195 40.049 1.00 78.00 285 GLY A CA 1
ATOM 2151 C C . GLY A 1 285 ? -10.454 -6.315 41.548 1.00 78.00 285 GLY A C 1
ATOM 2152 O O . GLY A 1 285 ? -9.774 -5.709 42.368 1.00 78.00 285 GLY A O 1
ATOM 2153 N N . LYS A 1 286 ? -11.450 -7.131 41.922 1.00 78.31 286 LYS A N 1
ATOM 2154 C CA . LYS A 1 286 ? -11.701 -7.450 43.336 1.00 78.31 286 LYS A CA 1
ATOM 2155 C C . LYS A 1 286 ? -10.445 -8.072 43.961 1.00 78.31 286 LYS A C 1
ATOM 2157 O O . LYS A 1 286 ? -10.122 -9.224 43.681 1.00 78.31 286 LYS A O 1
ATOM 2162 N N . SER A 1 287 ? -9.781 -7.319 44.828 1.00 60.59 287 SER A N 1
ATOM 2163 C CA . SER A 1 287 ? -8.784 -7.782 45.791 1.00 60.59 287 SER A CA 1
ATOM 2164 C C . SER A 1 287 ? -9.497 -8.577 46.891 1.00 60.59 287 SER A C 1
ATOM 2166 O O . SER A 1 287 ? -9.758 -8.082 47.979 1.00 60.59 287 SER A O 1
ATOM 2168 N N . GLY A 1 288 ? -9.910 -9.800 46.548 1.00 57.31 288 GLY A N 1
ATOM 2169 C CA . GLY A 1 288 ? -10.569 -10.747 47.454 1.00 57.31 288 GLY A CA 1
ATOM 2170 C C . GLY A 1 288 ? -9.829 -12.077 47.605 1.00 57.31 288 GLY A C 1
ATOM 2171 O O . GLY A 1 288 ? -10.360 -12.985 48.231 1.00 57.31 288 GLY A O 1
ATOM 2172 N N . ALA A 1 289 ? -8.630 -12.212 47.036 1.00 47.59 289 ALA A N 1
ATOM 2173 C CA . ALA A 1 289 ? -7.749 -13.336 47.322 1.00 47.59 289 ALA A CA 1
ATOM 2174 C C . ALA A 1 289 ? -6.689 -12.861 48.319 1.00 47.59 289 ALA A C 1
ATOM 2176 O O . ALA A 1 289 ? -5.848 -12.022 47.996 1.00 47.59 289 ALA A O 1
ATOM 2177 N N . ALA A 1 290 ? -6.801 -13.346 49.552 1.00 48.75 290 ALA A N 1
ATOM 2178 C CA . ALA A 1 290 ? -5.718 -13.314 50.514 1.00 48.75 290 ALA A CA 1
ATOM 2179 C C . ALA A 1 290 ? -4.568 -14.189 49.990 1.00 48.75 290 ALA A C 1
ATOM 2181 O O . ALA A 1 290 ? -4.823 -15.340 49.652 1.00 48.75 290 ALA A O 1
ATOM 2182 N N . LYS A 1 291 ? -3.356 -13.617 49.994 1.00 41.22 291 LYS A N 1
ATOM 2183 C CA . LYS A 1 291 ? -2.039 -14.221 49.707 1.00 41.22 291 LYS A CA 1
ATOM 2184 C C . LYS A 1 291 ? -1.846 -14.884 48.342 1.00 41.22 291 LYS A C 1
ATOM 2186 O O . LYS A 1 291 ? -2.421 -15.958 48.085 1.00 41.22 291 LYS A O 1
#

Organism: NCBI:txid163714

Sequence (291 aa):
MSMSDPLADMLTRIRNAVMVKFERVDIPKSNTKVEIARVLKEEGYINSYRVSDEGPQGTLSIELKYGPKGESVITGIQRVSKPGLRQYAKADNIPTVLDGLGIAIVSTSKGIITDKTAKAQKVGAGVDVAISGQNVKVKGGKGELELNVLDDIEICMEGNTIICNNKIESKKTNAFRGLTRSLLSNMVTGVHEGFKKSLVIEGVGYKASVSGNELTLNVGYSKPVTFTVPKGVSATVEGNKITLESIDKDLLGLTAAKIRQVRKPEPYKGKGIRYEGEQIVRKVGKSGAAK